Protein AF-A0A0Q5T6G2-F1 (afdb_monomer)

pLDDT: mean 89.21, std 16.92, range [38.47, 98.88]

Mean predicted aligned error: 7.21 Å

Structure (mmCIF, N/CA/C/O backbone):
data_AF-A0A0Q5T6G2-F1
#
_entry.id   AF-A0A0Q5T6G2-F1
#
loop_
_atom_site.group_PDB
_atom_site.id
_atom_site.type_symbol
_atom_site.label_atom_id
_atom_site.label_alt_id
_atom_site.label_comp_id
_atom_site.label_asym_id
_atom_site.label_entity_id
_atom_site.label_seq_id
_atom_site.pdbx_PDB_ins_code
_atom_site.Cartn_x
_atom_site.Cartn_y
_atom_site.Cartn_z
_atom_site.occupancy
_atom_site.B_iso_or_equiv
_atom_site.auth_seq_id
_atom_site.auth_comp_id
_atom_site.auth_asym_id
_atom_site.auth_atom_id
_atom_site.pdbx_PDB_model_num
ATOM 1 N N . MET A 1 1 ? 66.261 13.491 -17.942 1.00 43.06 1 MET A N 1
ATOM 2 C CA . MET A 1 1 ? 65.235 12.802 -17.132 1.00 43.06 1 MET A CA 1
ATOM 3 C C . MET A 1 1 ? 63.870 13.386 -17.504 1.00 43.06 1 MET A C 1
ATOM 5 O O . MET A 1 1 ? 63.476 14.404 -16.957 1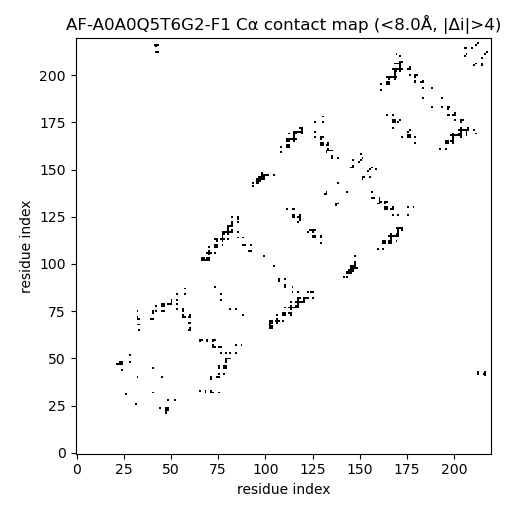.00 43.06 1 MET A O 1
ATOM 9 N N . LYS A 1 2 ? 63.227 12.853 -18.553 1.00 43.22 2 LYS A N 1
ATOM 10 C CA . LYS A 1 2 ? 61.920 13.319 -19.050 1.00 43.22 2 LYS A CA 1
ATOM 11 C C . LYS A 1 2 ? 60.863 12.352 -18.529 1.00 43.22 2 LYS A C 1
ATOM 13 O O . LYS A 1 2 ? 60.849 11.193 -18.924 1.00 43.22 2 LYS A O 1
ATOM 18 N N . VAL A 1 3 ? 60.060 12.818 -17.582 1.00 43.69 3 VAL A N 1
ATOM 19 C CA . VAL A 1 3 ? 58.981 12.040 -16.971 1.00 43.69 3 VAL A CA 1
ATOM 20 C C . VAL A 1 3 ? 57.831 11.930 -17.976 1.00 43.69 3 VAL A C 1
ATOM 22 O O . VAL A 1 3 ? 57.389 12.930 -18.541 1.00 43.69 3 VAL A O 1
ATOM 25 N N . ASN A 1 4 ? 57.388 10.697 -18.223 1.00 48.06 4 ASN A N 1
ATOM 26 C CA . ASN A 1 4 ? 56.279 10.335 -19.103 1.00 48.06 4 ASN A CA 1
ATOM 27 C C . ASN A 1 4 ? 54.942 10.862 -18.550 1.00 48.06 4 ASN A C 1
ATOM 29 O O . ASN A 1 4 ? 54.260 10.178 -17.793 1.00 48.06 4 ASN A O 1
ATOM 33 N N . ILE A 1 5 ? 54.550 12.070 -18.956 1.00 50.84 5 ILE A N 1
ATOM 34 C CA . ILE A 1 5 ? 53.244 12.674 -18.627 1.00 50.84 5 ILE A CA 1
ATOM 35 C C . ILE A 1 5 ? 52.096 12.011 -19.420 1.00 50.84 5 ILE A C 1
ATOM 37 O O . ILE A 1 5 ? 50.944 12.043 -18.996 1.00 50.84 5 ILE A O 1
ATOM 41 N N . LEU A 1 6 ? 52.395 11.319 -20.525 1.00 44.69 6 LEU A N 1
ATOM 42 C CA . LEU A 1 6 ? 51.368 10.726 -21.391 1.00 44.69 6 LEU A CA 1
ATOM 43 C C . LEU A 1 6 ? 50.728 9.442 -20.825 1.00 44.69 6 LEU A C 1
ATOM 45 O O . LEU A 1 6 ? 49.599 9.116 -21.181 1.00 44.69 6 LEU A O 1
ATOM 49 N N . LEU A 1 7 ? 51.404 8.730 -19.913 1.00 44.91 7 LEU A N 1
ATOM 50 C CA . LEU A 1 7 ? 50.886 7.474 -19.351 1.00 44.91 7 LEU A CA 1
ATOM 51 C C . LEU A 1 7 ? 49.844 7.702 -18.23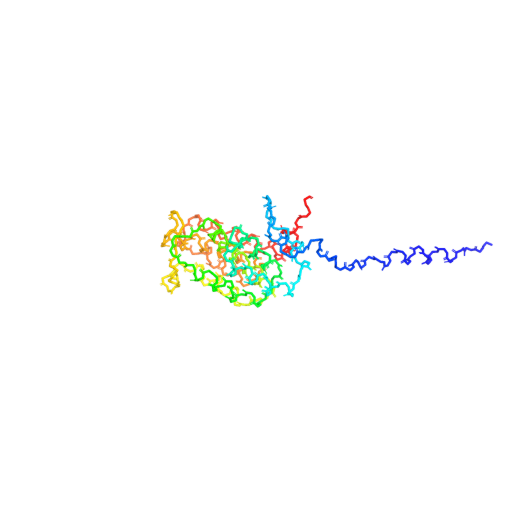8 1.00 44.91 7 LEU A C 1
ATOM 53 O O . LEU A 1 7 ? 49.041 6.819 -17.955 1.00 44.91 7 LEU A O 1
ATOM 57 N N . PHE A 1 8 ? 49.807 8.898 -17.640 1.00 42.22 8 PHE A N 1
ATOM 58 C CA . PHE A 1 8 ? 48.863 9.217 -16.564 1.00 42.22 8 PHE A CA 1
ATOM 59 C C . PHE A 1 8 ? 47.474 9.639 -17.074 1.00 42.22 8 PHE A C 1
ATOM 61 O O . PHE A 1 8 ? 46.489 9.418 -16.377 1.00 42.22 8 PHE A O 1
ATOM 68 N N . MET A 1 9 ? 47.348 10.169 -18.299 1.00 40.59 9 MET A N 1
ATOM 69 C CA . MET A 1 9 ? 46.031 10.531 -18.856 1.00 40.59 9 MET A CA 1
ATOM 70 C C . MET A 1 9 ? 45.232 9.326 -19.372 1.00 40.59 9 MET A C 1
ATOM 72 O O . MET A 1 9 ? 44.005 9.348 -19.313 1.00 40.59 9 MET A O 1
ATOM 76 N N . VAL A 1 10 ? 45.896 8.254 -19.818 1.00 44.34 10 VAL A N 1
ATOM 77 C CA . VAL A 1 10 ? 45.201 7.049 -20.315 1.00 44.34 10 VAL A CA 1
ATOM 78 C C . VAL A 1 10 ? 44.637 6.213 -19.160 1.00 44.34 10 VAL A C 1
ATOM 80 O O . VAL A 1 10 ? 43.552 5.656 -19.280 1.00 44.34 10 VAL A O 1
ATOM 83 N N . VAL A 1 11 ? 45.303 6.194 -18.001 1.00 46.00 11 VAL A N 1
ATOM 84 C CA . VAL A 1 11 ? 44.776 5.519 -16.800 1.00 46.00 11 VAL A CA 1
ATOM 85 C C . VAL A 1 11 ? 43.650 6.332 -16.141 1.00 46.00 11 VAL A C 1
ATOM 87 O O . VAL A 1 11 ? 42.728 5.750 -15.574 1.00 46.00 11 VAL A O 1
ATOM 90 N N . PHE A 1 12 ? 43.657 7.663 -16.271 1.00 42.22 12 PHE A N 1
ATOM 91 C CA . PHE A 1 12 ? 42.614 8.515 -15.688 1.00 42.22 12 PHE A CA 1
ATOM 92 C C . PHE A 1 12 ? 41.307 8.540 -16.503 1.00 42.22 12 PHE A C 1
ATOM 94 O O . PHE A 1 12 ? 40.235 8.718 -15.929 1.00 42.22 12 PHE A O 1
ATOM 101 N N . MET A 1 13 ? 41.352 8.289 -17.818 1.00 41.34 13 MET A N 1
ATOM 102 C CA . MET A 1 13 ? 40.128 8.167 -18.628 1.00 41.34 13 MET A CA 1
ATOM 103 C C . MET A 1 13 ? 39.407 6.820 -18.483 1.00 41.34 13 MET A C 1
ATOM 105 O O . MET A 1 13 ? 38.205 6.756 -18.727 1.00 41.34 13 MET A O 1
ATOM 109 N N . SER A 1 14 ? 40.075 5.774 -17.993 1.00 38.53 14 SER A N 1
ATOM 110 C CA . SER A 1 14 ? 39.417 4.498 -17.665 1.00 38.53 14 SER A CA 1
ATOM 111 C C . SER A 1 14 ? 38.589 4.552 -16.371 1.00 38.53 14 SER A C 1
ATOM 113 O O . SER A 1 14 ? 37.755 3.680 -16.149 1.00 38.53 14 SER A O 1
ATOM 115 N N . TYR A 1 15 ? 38.762 5.590 -15.541 1.00 42.31 15 TYR A N 1
ATOM 116 C CA . TYR A 1 15 ? 37.952 5.832 -14.336 1.00 42.31 15 TYR A CA 1
ATOM 117 C C . TYR A 1 15 ? 36.726 6.731 -14.575 1.00 42.31 15 TYR A C 1
ATOM 119 O O . TYR A 1 15 ? 35.893 6.882 -13.683 1.00 42.31 15 TYR A O 1
ATOM 127 N N . LEU A 1 16 ? 36.569 7.298 -15.776 1.00 43.16 16 LEU A N 1
ATOM 128 C CA . LEU A 1 16 ? 35.449 8.184 -16.124 1.00 43.16 16 LEU A CA 1
ATOM 129 C C . LEU A 1 16 ? 34.239 7.459 -16.744 1.00 43.16 16 LEU A C 1
ATOM 131 O O . LEU A 1 16 ? 33.264 8.109 -17.102 1.00 43.16 16 LEU A O 1
ATOM 135 N N . ASN A 1 17 ? 34.246 6.121 -16.788 1.00 41.72 17 ASN A N 1
ATOM 136 C CA . ASN A 1 17 ? 33.078 5.296 -17.137 1.00 41.72 17 ASN A CA 1
ATOM 137 C C . ASN A 1 17 ? 32.349 4.735 -15.898 1.00 41.72 17 ASN A C 1
ATOM 139 O O . ASN A 1 17 ? 31.750 3.666 -15.948 1.00 41.72 17 ASN A O 1
ATOM 143 N N . LEU A 1 18 ? 32.356 5.468 -14.778 1.00 43.25 18 LEU A N 1
ATOM 144 C CA . LEU A 1 18 ? 31.534 5.174 -13.592 1.00 43.25 18 LEU A CA 1
ATOM 145 C C . LEU A 1 18 ? 30.157 5.863 -13.637 1.00 43.25 18 LEU A C 1
ATOM 147 O O . LEU A 1 18 ? 29.541 6.159 -12.614 1.00 43.25 18 LEU A O 1
ATOM 151 N N . HIS A 1 19 ? 29.652 6.128 -14.838 1.00 46.00 19 HIS A N 1
ATOM 152 C CA . HIS A 1 19 ? 28.243 6.423 -15.073 1.00 46.00 19 HIS A CA 1
ATOM 153 C C . HIS A 1 19 ? 27.664 5.249 -15.846 1.00 46.00 19 HIS A C 1
ATOM 155 O O . HIS A 1 19 ? 27.400 5.331 -17.045 1.00 46.00 19 HIS A O 1
ATOM 161 N N . GLY A 1 20 ? 27.534 4.122 -15.137 1.00 47.69 20 GLY A N 1
ATOM 162 C CA . GLY A 1 20 ? 26.772 2.983 -15.617 1.00 47.69 20 GLY A CA 1
ATOM 163 C C . GLY A 1 20 ? 25.403 3.486 -16.050 1.00 47.69 20 GLY A C 1
ATOM 164 O O . GLY A 1 20 ? 24.653 4.036 -15.242 1.00 47.69 20 GLY A O 1
ATOM 165 N N . GLN A 1 21 ? 25.114 3.355 -17.343 1.00 47.06 21 GLN A N 1
ATOM 166 C CA . GLN A 1 21 ? 23.757 3.482 -17.860 1.00 47.06 21 GLN A CA 1
ATOM 167 C C . GLN A 1 21 ? 22.833 2.679 -16.933 1.00 47.06 21 GLN A C 1
ATOM 169 O O . GLN A 1 21 ? 23.245 1.587 -16.527 1.00 47.06 21 GLN A O 1
ATOM 174 N N . PRO A 1 22 ? 21.635 3.181 -16.570 1.00 54.25 22 PRO A N 1
ATOM 175 C CA . PRO A 1 22 ? 20.702 2.382 -15.786 1.00 54.25 22 PRO A CA 1
ATOM 176 C C . PRO A 1 22 ? 20.544 1.042 -16.502 1.00 54.25 22 PRO A C 1
ATOM 178 O O . PRO A 1 22 ? 20.165 1.003 -17.677 1.00 54.25 22 PRO A O 1
ATOM 181 N N . SER A 1 23 ? 20.959 -0.034 -15.833 1.00 67.81 23 SER A N 1
ATOM 182 C CA . SER A 1 23 ? 20.911 -1.372 -16.400 1.00 67.81 23 SER A CA 1
ATOM 183 C C . SER A 1 23 ? 19.471 -1.635 -16.818 1.00 67.81 23 SER A C 1
ATOM 185 O O . SER A 1 23 ? 18.532 -1.390 -16.060 1.00 67.81 23 SER A O 1
ATOM 187 N N . ARG A 1 24 ? 19.271 -2.071 -18.063 1.00 75.75 24 ARG A N 1
ATOM 188 C CA . ARG A 1 24 ? 17.948 -2.542 -18.480 1.00 75.75 24 ARG A CA 1
ATOM 189 C C . ARG A 1 24 ? 17.549 -3.714 -17.573 1.00 75.75 24 ARG A C 1
ATOM 191 O O . ARG A 1 24 ? 18.445 -4.447 -17.148 1.00 75.75 24 ARG A O 1
ATOM 198 N N . PRO A 1 25 ? 16.248 -3.904 -17.289 1.00 82.50 25 PRO A N 1
ATOM 199 C CA . PRO A 1 25 ? 15.795 -5.117 -16.624 1.00 82.50 25 PRO A CA 1
ATOM 200 C C . PRO A 1 25 ? 16.318 -6.359 -17.358 1.00 82.50 25 PRO A C 1
ATOM 202 O O . PRO A 1 25 ? 16.348 -6.381 -18.589 1.00 82.50 25 PRO A O 1
ATOM 205 N N . GLU A 1 26 ? 16.760 -7.361 -16.600 1.00 84.56 26 GLU A N 1
ATOM 206 C CA . GLU A 1 26 ? 17.360 -8.588 -17.145 1.00 84.56 26 GLU A CA 1
ATOM 207 C C . GLU A 1 26 ? 16.326 -9.471 -17.855 1.00 84.56 26 GLU A C 1
ATOM 209 O O . GLU A 1 26 ? 16.621 -10.109 -18.865 1.00 84.56 26 GLU A O 1
ATOM 214 N N . VAL A 1 27 ? 15.095 -9.471 -17.344 1.00 93.25 27 VAL A N 1
ATOM 215 C CA . VAL A 1 27 ? 13.957 -10.213 -17.890 1.00 93.25 27 VAL A CA 1
ATOM 216 C C . VAL A 1 27 ? 12.872 -9.250 -18.369 1.00 93.25 27 VAL A C 1
ATOM 218 O O . VAL A 1 27 ? 12.903 -8.055 -18.076 1.00 93.25 27 VAL A O 1
ATOM 221 N N . ASP A 1 28 ? 11.900 -9.750 -19.130 1.00 96.25 28 ASP A N 1
ATOM 222 C CA . ASP A 1 28 ? 10.741 -8.942 -19.492 1.00 96.25 28 ASP A CA 1
ATOM 223 C C . ASP A 1 28 ? 9.791 -8.744 -18.296 1.00 96.25 28 ASP A C 1
ATOM 225 O O . ASP A 1 28 ? 9.750 -9.535 -17.350 1.00 96.25 28 ASP A O 1
ATOM 229 N N . LEU A 1 29 ? 8.977 -7.689 -18.373 1.00 97.56 29 LEU A N 1
ATOM 230 C CA . LEU A 1 29 ? 8.067 -7.272 -17.305 1.00 97.56 29 LEU A CA 1
ATOM 231 C C . LEU A 1 29 ? 7.090 -8.371 -16.879 1.00 97.56 29 LEU A C 1
ATOM 233 O O . LEU A 1 29 ? 6.800 -8.495 -15.691 1.00 97.56 29 LEU A O 1
ATOM 237 N N . LYS A 1 30 ? 6.564 -9.147 -17.835 1.00 98.25 30 LYS A N 1
ATOM 238 C CA . LYS A 1 30 ? 5.600 -10.205 -17.534 1.00 98.25 30 LYS A CA 1
ATOM 239 C C . LYS A 1 30 ? 6.303 -11.304 -16.748 1.00 98.25 30 LYS A C 1
ATOM 241 O O . LYS A 1 30 ? 5.845 -11.636 -15.662 1.00 98.25 30 LYS A O 1
ATOM 246 N N . THR A 1 31 ? 7.439 -11.789 -17.246 1.00 97.81 31 THR A N 1
ATOM 247 C CA . THR A 1 31 ? 8.255 -12.797 -16.552 1.00 97.81 31 THR A CA 1
ATOM 248 C C . THR A 1 31 ? 8.650 -12.343 -15.147 1.00 97.81 31 THR A C 1
ATOM 250 O O . THR A 1 31 ? 8.559 -13.125 -14.200 1.00 97.81 31 THR A O 1
ATOM 25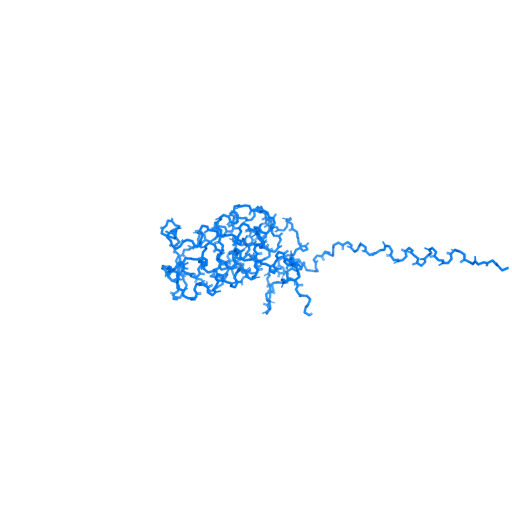3 N N . PHE A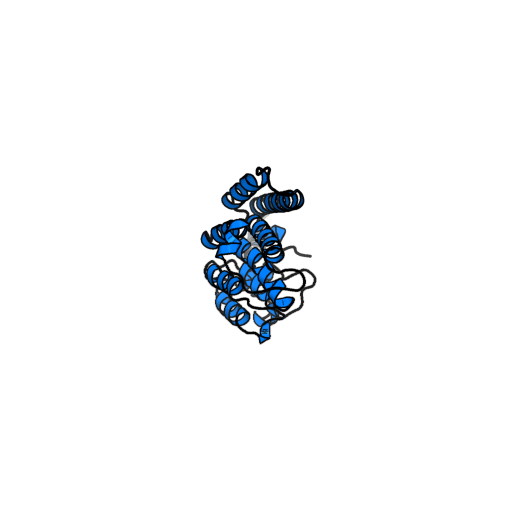 1 32 ? 9.026 -11.072 -14.990 1.00 97.81 32 PHE A N 1
ATOM 254 C CA . PHE A 1 32 ? 9.351 -10.481 -13.695 1.00 97.81 32 PHE A CA 1
ATOM 255 C C . PHE A 1 32 ? 8.200 -10.579 -12.699 1.00 97.81 32 PHE A C 1
ATOM 257 O O . PHE A 1 32 ? 8.385 -11.092 -11.604 1.00 97.81 32 PHE A O 1
ATOM 264 N N . VAL A 1 33 ? 6.991 -10.149 -13.056 1.00 97.94 33 VAL A N 1
ATOM 265 C CA . VAL A 1 33 ? 5.883 -10.166 -12.089 1.00 97.94 33 VAL A CA 1
ATOM 266 C C . VAL A 1 33 ? 5.272 -11.553 -11.881 1.00 97.94 33 VAL A C 1
ATOM 268 O O . VAL A 1 33 ? 4.635 -11.776 -10.852 1.00 97.94 33 VAL A O 1
ATOM 271 N N . THR A 1 34 ? 5.483 -12.499 -12.803 1.00 97.88 34 THR A N 1
ATOM 272 C CA . THR A 1 34 ? 4.929 -13.862 -12.709 1.00 97.88 34 THR A CA 1
ATOM 273 C C . THR A 1 34 ? 5.873 -14.905 -12.106 1.00 97.88 34 THR A C 1
ATOM 275 O O . THR A 1 34 ? 5.526 -16.085 -12.086 1.00 97.88 34 THR A O 1
ATOM 278 N N . ARG A 1 35 ? 7.064 -14.525 -11.626 1.00 95.38 35 ARG A N 1
ATOM 279 C CA . ARG A 1 35 ? 7.945 -15.454 -10.893 1.00 95.38 35 ARG A CA 1
ATOM 280 C C . ARG A 1 35 ? 7.659 -15.443 -9.392 1.00 95.38 35 ARG A C 1
ATOM 282 O O . ARG A 1 35 ? 7.072 -14.507 -8.849 1.00 95.38 35 ARG A O 1
ATOM 289 N N . GLU A 1 36 ? 8.056 -16.517 -8.723 1.00 92.62 36 GLU A N 1
ATOM 290 C CA . GLU A 1 36 ? 7.910 -16.645 -7.275 1.00 92.62 36 GLU A CA 1
ATOM 291 C C . GLU A 1 36 ? 9.081 -15.975 -6.556 1.00 92.62 36 GLU A C 1
ATOM 293 O O . GLU A 1 36 ? 10.242 -16.155 -6.925 1.00 92.62 36 GLU A O 1
ATOM 298 N N . TYR A 1 37 ? 8.769 -15.214 -5.506 1.00 92.44 37 TYR A N 1
ATOM 299 C CA . TYR A 1 37 ? 9.758 -14.501 -4.708 1.00 92.44 37 TYR A CA 1
ATOM 300 C C . TYR A 1 37 ? 9.583 -14.810 -3.228 1.00 92.44 37 TYR A C 1
ATOM 302 O O . TYR A 1 37 ? 8.648 -14.334 -2.588 1.00 92.44 37 TYR A O 1
ATOM 310 N N . ILE A 1 38 ? 10.525 -15.566 -2.666 1.00 86.44 38 ILE A N 1
ATOM 311 C CA . ILE A 1 38 ? 10.495 -15.976 -1.253 1.00 86.44 38 ILE A CA 1
ATOM 312 C C . ILE A 1 38 ? 10.603 -14.759 -0.318 1.00 86.44 38 ILE A C 1
ATOM 314 O O . ILE A 1 38 ? 9.984 -14.726 0.743 1.00 86.44 38 ILE A O 1
ATOM 318 N N . HIS A 1 39 ? 11.361 -13.739 -0.728 1.00 86.06 39 HIS A N 1
ATOM 319 C CA . HIS A 1 39 ? 11.635 -12.536 0.067 1.00 86.06 39 HIS A CA 1
ATOM 320 C C . HIS A 1 39 ? 10.880 -11.291 -0.418 1.00 86.06 39 HIS A C 1
ATOM 322 O O . HIS A 1 39 ? 11.199 -10.177 -0.010 1.00 86.06 39 HIS A O 1
ATOM 328 N N . GLY A 1 40 ? 9.863 -11.480 -1.263 1.00 89.00 40 GLY A N 1
ATOM 329 C CA . GLY A 1 40 ? 9.148 -10.389 -1.919 1.00 89.00 40 GLY A CA 1
ATOM 330 C C . GLY A 1 40 ? 9.827 -9.904 -3.202 1.00 89.00 40 GLY A C 1
ATOM 331 O O . GLY A 1 40 ? 10.948 -10.292 -3.534 1.00 89.00 40 GLY A O 1
ATOM 332 N N . LEU A 1 41 ? 9.098 -9.075 -3.949 1.00 94.44 41 LEU A N 1
ATOM 333 C CA . LEU A 1 41 ? 9.535 -8.551 -5.237 1.00 94.44 41 LEU A CA 1
ATOM 334 C C . LEU A 1 41 ? 10.817 -7.694 -5.069 1.00 94.44 41 LEU A C 1
ATOM 336 O O . LEU A 1 41 ? 10.832 -6.810 -4.212 1.00 94.44 41 LEU A O 1
ATOM 340 N N . PRO A 1 42 ? 11.881 -7.893 -5.870 1.00 94.94 42 PRO A N 1
ATOM 341 C CA . PRO A 1 42 ? 13.103 -7.103 -5.778 1.00 94.94 42 PRO A CA 1
ATOM 342 C C . PRO A 1 42 ? 12.832 -5.634 -6.106 1.00 94.94 42 PRO A C 1
ATOM 344 O O . PRO A 1 42 ? 12.485 -5.285 -7.238 1.00 94.94 42 PRO A O 1
ATOM 347 N N . TYR A 1 43 ? 12.999 -4.766 -5.108 1.00 94.56 43 TYR A N 1
ATOM 348 C CA . TYR A 1 43 ? 12.674 -3.344 -5.219 1.00 94.56 43 TYR A CA 1
ATOM 349 C C . TYR A 1 43 ? 13.485 -2.644 -6.317 1.00 94.56 43 TYR A C 1
ATOM 351 O O . TYR A 1 43 ? 12.907 -1.966 -7.165 1.00 94.56 43 TYR A O 1
ATOM 359 N N . ASP A 1 44 ? 14.808 -2.831 -6.334 1.00 93.25 44 ASP A N 1
ATOM 360 C CA . ASP A 1 44 ? 15.685 -2.156 -7.296 1.00 93.25 44 ASP A CA 1
ATOM 361 C C . ASP A 1 44 ? 15.387 -2.588 -8.736 1.00 93.25 44 ASP A C 1
ATOM 363 O O . ASP A 1 44 ? 15.264 -1.733 -9.612 1.00 93.25 44 ASP A O 1
ATOM 367 N N . GLU A 1 45 ? 15.169 -3.884 -8.970 1.00 94.38 45 GLU A N 1
ATOM 368 C CA . GLU A 1 45 ? 14.828 -4.417 -10.293 1.00 94.38 45 GLU A CA 1
ATOM 369 C C . GLU A 1 45 ? 13.461 -3.910 -10.778 1.00 94.38 45 GLU A C 1
ATOM 371 O O . GLU A 1 45 ? 13.333 -3.501 -11.931 1.00 94.38 45 GLU A O 1
ATOM 376 N N . ALA A 1 46 ? 12.457 -3.832 -9.894 1.00 96.00 46 ALA A N 1
ATOM 377 C CA . ALA A 1 46 ? 11.149 -3.270 -10.234 1.00 96.00 46 ALA A CA 1
ATOM 378 C C . ALA A 1 46 ? 11.255 -1.812 -10.715 1.00 96.00 46 ALA A C 1
ATOM 380 O O . ALA A 1 46 ? 10.574 -1.416 -11.664 1.00 96.00 46 ALA A O 1
ATOM 381 N N . LYS A 1 47 ? 12.137 -1.006 -10.104 1.00 95.25 47 LYS A N 1
ATOM 382 C CA . LYS A 1 47 ? 12.333 0.395 -10.511 1.00 95.25 47 LYS A CA 1
ATOM 383 C C . LYS A 1 47 ? 12.961 0.542 -11.893 1.00 95.25 47 LYS A C 1
ATOM 385 O O . LYS A 1 47 ? 12.690 1.550 -12.546 1.00 95.25 47 LYS A O 1
ATOM 390 N N . LEU A 1 48 ? 13.751 -0.432 -12.353 1.00 95.38 48 LEU A N 1
ATOM 391 C CA . LEU A 1 48 ? 14.392 -0.389 -13.675 1.00 95.38 48 LEU A CA 1
ATOM 392 C C . LEU A 1 48 ? 13.375 -0.409 -14.825 1.00 95.38 48 LEU A C 1
ATOM 394 O O . LEU A 1 48 ? 13.665 0.110 -15.900 1.00 95.38 48 LEU A O 1
ATOM 398 N N . TYR A 1 49 ? 12.169 -0.943 -14.603 1.00 96.81 49 TYR A N 1
ATOM 399 C CA . TYR A 1 49 ? 11.091 -0.917 -15.599 1.00 96.81 49 TYR A CA 1
ATOM 400 C C . TYR A 1 49 ? 10.527 0.486 -15.847 1.00 96.81 49 TYR A C 1
ATOM 402 O O . TYR A 1 49 ? 10.020 0.767 -16.933 1.00 96.81 49 TYR A O 1
ATOM 410 N N . GLY A 1 50 ? 10.637 1.377 -14.859 1.00 96.31 50 GLY A N 1
ATOM 411 C CA . GLY A 1 50 ? 10.246 2.773 -14.982 1.00 96.31 50 GLY A CA 1
ATOM 412 C C . GLY A 1 50 ? 8.749 3.011 -15.208 1.00 96.31 50 GLY A C 1
ATOM 413 O O . GLY A 1 50 ? 7.906 2.115 -15.238 1.00 96.31 50 GLY A O 1
ATOM 414 N N . VAL A 1 51 ? 8.404 4.288 -15.361 1.00 97.50 51 VAL A N 1
ATOM 415 C CA . VAL A 1 51 ? 7.011 4.757 -15.434 1.00 97.50 51 VAL A CA 1
ATOM 416 C C . VAL A 1 51 ? 6.252 4.251 -16.663 1.00 97.50 51 VAL A C 1
ATOM 418 O O . VAL A 1 51 ? 5.025 4.179 -16.628 1.00 97.50 51 VAL A O 1
ATOM 421 N N . THR A 1 52 ? 6.961 3.885 -17.734 1.00 97.19 52 THR A N 1
ATOM 422 C CA . THR A 1 52 ? 6.384 3.375 -18.987 1.00 97.19 52 THR A CA 1
ATOM 423 C C . THR A 1 52 ? 5.805 1.967 -18.843 1.00 97.19 52 THR A C 1
ATOM 425 O O . THR A 1 52 ? 4.945 1.593 -19.635 1.00 97.19 52 THR A O 1
ATOM 428 N N . ALA A 1 53 ? 6.213 1.203 -17.824 1.00 98.25 53 ALA A N 1
ATOM 429 C CA . ALA A 1 53 ? 5.671 -0.124 -17.531 1.00 98.25 53 ALA A CA 1
ATOM 430 C C . ALA A 1 53 ? 4.315 -0.091 -16.804 1.00 98.25 53 ALA A C 1
ATOM 432 O O . ALA A 1 53 ? 3.578 -1.076 -16.822 1.00 98.25 53 ALA A O 1
ATOM 433 N N . VAL A 1 54 ? 3.956 1.037 -16.182 1.00 98.62 54 VAL A N 1
ATOM 434 C CA . VAL A 1 54 ? 2.757 1.156 -15.333 1.00 98.62 54 VAL A CA 1
ATOM 435 C C . VAL A 1 54 ? 1.459 0.821 -16.078 1.00 98.62 54 VAL A C 1
ATOM 437 O O . VAL A 1 54 ? 0.681 0.040 -15.535 1.00 98.62 54 VAL A O 1
ATOM 440 N N . PRO A 1 55 ? 1.208 1.297 -17.317 1.00 98.69 55 PRO A N 1
ATOM 441 C CA . PRO A 1 55 ? 0.011 0.898 -18.058 1.00 98.69 55 PRO A CA 1
ATOM 442 C C . PRO A 1 55 ? -0.090 -0.619 -18.274 1.00 98.69 55 PRO A C 1
ATOM 444 O O . PRO A 1 55 ? -1.164 -1.189 -18.108 1.00 98.69 55 PRO A O 1
ATOM 447 N N . ALA A 1 56 ? 1.023 -1.290 -18.585 1.00 98.62 56 ALA A N 1
ATOM 448 C CA . ALA A 1 56 ? 1.040 -2.740 -18.776 1.00 98.62 56 ALA A CA 1
ATOM 449 C C . ALA A 1 56 ? 0.770 -3.495 -17.463 1.00 98.62 56 ALA A C 1
ATOM 451 O O . ALA A 1 56 ? 0.002 -4.454 -17.459 1.00 98.62 56 ALA A O 1
ATOM 452 N N . LEU A 1 57 ? 1.335 -3.034 -16.343 1.00 98.81 57 LEU A N 1
ATOM 453 C CA . LEU A 1 57 ? 1.064 -3.600 -15.018 1.00 98.81 57 LEU A CA 1
ATOM 454 C C . LEU A 1 57 ? -0.408 -3.447 -14.616 1.00 98.81 57 LEU A C 1
ATOM 456 O O . LEU A 1 57 ? -1.000 -4.388 -14.099 1.00 98.81 57 LEU A O 1
ATOM 460 N N . LEU A 1 58 ? -1.024 -2.295 -14.898 1.00 98.75 58 LEU A N 1
ATOM 461 C CA . LEU A 1 58 ? -2.449 -2.070 -14.634 1.00 98.75 58 LEU A CA 1
ATOM 462 C C . LEU A 1 58 ? -3.351 -2.961 -15.500 1.00 98.75 58 LEU A C 1
ATOM 464 O O . LEU A 1 58 ? -4.366 -3.455 -15.016 1.00 98.75 58 LEU A O 1
ATOM 468 N N . LEU A 1 59 ? -2.971 -3.223 -16.756 1.00 98.62 59 LEU A N 1
ATOM 469 C CA . LEU A 1 59 ? -3.672 -4.202 -17.595 1.00 98.62 59 LEU A CA 1
ATOM 470 C C . LEU A 1 59 ? -3.575 -5.621 -17.016 1.00 98.62 59 LEU A C 1
ATOM 472 O O . LEU A 1 59 ? -4.571 -6.339 -17.016 1.00 98.62 59 LEU A O 1
ATOM 476 N N . MET A 1 60 ? -2.412 -6.017 -16.487 1.00 98.69 60 MET A N 1
ATOM 477 C CA . MET A 1 60 ? -2.253 -7.314 -15.814 1.00 98.69 60 MET A CA 1
ATOM 478 C C . MET A 1 60 ? -3.055 -7.387 -14.506 1.00 98.69 60 MET A C 1
ATOM 480 O O . MET A 1 60 ? -3.653 -8.420 -14.224 1.00 98.69 60 MET A O 1
ATOM 484 N N . LEU A 1 61 ? -3.128 -6.294 -13.737 1.00 98.50 61 LEU A N 1
ATOM 485 C CA . LEU A 1 61 ? -3.921 -6.220 -12.502 1.00 98.50 61 LEU A CA 1
ATOM 486 C C . LEU A 1 61 ? -5.429 -6.391 -12.753 1.00 98.50 61 LEU A C 1
ATOM 488 O O . LEU A 1 61 ? -6.138 -6.912 -11.902 1.00 98.50 61 LEU A O 1
ATOM 492 N N . ASN A 1 62 ? -5.912 -5.993 -13.930 1.00 97.12 62 ASN A N 1
ATOM 493 C CA . ASN A 1 62 ? -7.310 -6.168 -14.331 1.00 97.12 62 ASN A CA 1
ATOM 494 C C . ASN A 1 62 ? -7.588 -7.511 -15.027 1.00 97.12 62 ASN A C 1
ATOM 496 O O . ASN A 1 62 ? -8.735 -7.788 -15.374 1.00 97.12 62 ASN A O 1
ATOM 500 N N . ASN A 1 63 ? -6.568 -8.343 -15.251 1.00 97.88 63 ASN A N 1
ATOM 501 C CA . ASN A 1 63 ? -6.722 -9.639 -15.898 1.00 97.88 63 ASN A CA 1
ATOM 502 C C . ASN A 1 63 ? -6.751 -10.773 -14.845 1.00 97.88 63 ASN A C 1
ATOM 504 O O . ASN A 1 63 ? -5.739 -10.990 -14.169 1.00 97.88 63 ASN A O 1
ATOM 508 N N . PRO A 1 64 ? -7.864 -11.527 -14.722 1.00 96.69 64 PRO A N 1
ATOM 509 C CA . PRO A 1 64 ? -7.982 -12.658 -13.798 1.00 96.69 64 PRO A CA 1
ATOM 510 C C . PRO A 1 64 ? -6.927 -13.757 -13.985 1.00 96.69 64 PRO A C 1
ATOM 512 O O . PRO A 1 64 ? -6.558 -14.406 -13.009 1.00 96.69 64 PRO A O 1
ATOM 515 N N . ASP A 1 65 ? -6.374 -13.934 -15.189 1.00 98.19 65 ASP A N 1
ATOM 516 C CA . ASP A 1 65 ? -5.311 -14.921 -15.449 1.00 98.19 65 ASP A CA 1
ATOM 517 C C . ASP A 1 65 ? -4.033 -14.635 -14.640 1.00 98.19 65 ASP A C 1
ATOM 519 O O . ASP A 1 65 ? -3.195 -15.515 -14.431 1.00 98.19 65 ASP A O 1
ATOM 523 N N . PHE A 1 66 ? -3.875 -13.394 -14.172 1.00 98.38 66 PHE A N 1
ATOM 524 C CA . PHE A 1 66 ? -2.756 -12.955 -13.349 1.00 98.38 66 PHE A CA 1
ATOM 525 C C . PHE A 1 66 ? -3.079 -12.911 -11.855 1.00 98.38 66 PHE A C 1
ATOM 527 O O . PHE A 1 66 ? -2.227 -12.466 -11.090 1.00 98.38 66 PHE A O 1
ATOM 534 N N . GLU A 1 67 ? -4.254 -13.373 -11.412 1.00 98.12 67 GLU A N 1
ATOM 535 C CA . GLU A 1 67 ? -4.712 -13.221 -10.022 1.00 98.12 67 GLU A CA 1
ATOM 536 C C . GLU A 1 67 ? -3.681 -13.713 -8.997 1.00 98.12 67 GLU A C 1
ATOM 538 O O . GLU A 1 67 ? -3.324 -12.979 -8.074 1.00 98.12 67 GLU A O 1
ATOM 543 N N . ARG A 1 68 ? -3.104 -14.901 -9.222 1.00 98.06 68 ARG A N 1
ATOM 544 C CA . ARG A 1 68 ? -2.050 -15.475 -8.363 1.00 98.06 68 ARG A CA 1
ATOM 545 C C . ARG A 1 68 ? -0.779 -14.615 -8.257 1.00 98.06 68 ARG A C 1
ATOM 547 O O . ARG A 1 68 ? 0.057 -14.851 -7.392 1.00 98.06 68 ARG A O 1
ATOM 554 N N . PHE A 1 69 ? -0.609 -13.645 -9.153 1.00 98.31 69 PHE A N 1
ATOM 555 C CA . PHE A 1 69 ? 0.533 -12.734 -9.243 1.00 98.31 69 PHE A CA 1
ATOM 556 C C . PHE A 1 69 ? 0.163 -11.275 -8.950 1.00 98.31 69 PHE A C 1
ATOM 558 O O . PHE A 1 69 ? 1.039 -10.409 -8.984 1.00 98.31 69 PHE A O 1
ATOM 565 N N . TRP A 1 70 ? -1.100 -10.966 -8.633 1.00 98.50 70 TRP A N 1
ATOM 566 C CA . TRP A 1 70 ? -1.527 -9.588 -8.374 1.00 98.50 70 TRP A CA 1
ATOM 567 C C . TRP A 1 70 ? -0.744 -8.931 -7.235 1.00 98.50 70 TRP A C 1
ATOM 569 O O . TRP A 1 70 ? -0.433 -7.748 -7.331 1.00 98.50 70 TRP A O 1
ATOM 579 N N . GLY A 1 71 ? -0.327 -9.686 -6.213 1.00 98.12 71 GLY A N 1
ATOM 580 C CA . GLY A 1 71 ? 0.561 -9.169 -5.164 1.00 98.12 71 GLY A CA 1
ATOM 581 C C . GLY A 1 71 ? 1.883 -8.609 -5.712 1.00 98.12 71 GLY A C 1
ATOM 582 O O . GLY A 1 71 ? 2.265 -7.488 -5.374 1.00 98.12 71 GLY A O 1
ATOM 583 N N . ASN A 1 72 ? 2.540 -9.340 -6.618 1.00 98.44 72 ASN A N 1
ATOM 584 C CA . ASN A 1 72 ? 3.771 -8.895 -7.283 1.00 98.44 72 ASN A CA 1
ATOM 585 C C . ASN A 1 72 ? 3.51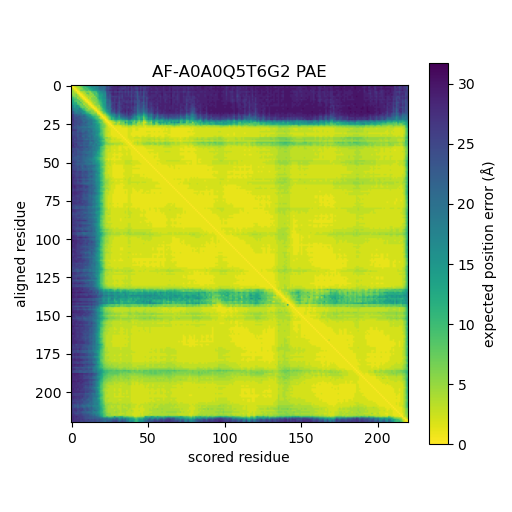6 -7.694 -8.200 1.00 98.44 72 ASN A C 1
ATOM 587 O O . ASN A 1 72 ? 4.289 -6.740 -8.199 1.00 98.44 72 ASN A O 1
ATOM 591 N N . ILE A 1 73 ? 2.424 -7.725 -8.968 1.00 98.81 73 ILE A N 1
ATOM 592 C CA . ILE A 1 73 ? 2.043 -6.640 -9.882 1.00 98.81 73 ILE A CA 1
ATOM 593 C C . ILE A 1 73 ? 1.822 -5.338 -9.103 1.00 98.81 73 ILE A C 1
ATOM 595 O O . ILE A 1 73 ? 2.382 -4.300 -9.453 1.00 98.81 73 ILE A O 1
ATOM 599 N N . VAL A 1 74 ? 1.060 -5.399 -8.011 1.00 98.75 74 VAL A N 1
ATOM 600 C CA . VAL A 1 74 ? 0.791 -4.252 -7.137 1.00 98.75 74 VAL A CA 1
ATOM 601 C C . VAL A 1 74 ? 2.075 -3.739 -6.483 1.00 98.75 74 VAL A C 1
ATOM 603 O O . VAL A 1 74 ? 2.302 -2.528 -6.457 1.00 98.75 74 VAL A O 1
ATOM 606 N N . ALA A 1 75 ? 2.950 -4.632 -6.010 1.00 98.31 75 ALA A N 1
ATOM 607 C CA . ALA A 1 75 ? 4.250 -4.242 -5.467 1.00 98.31 75 ALA A CA 1
ATOM 608 C C . ALA A 1 75 ? 5.118 -3.526 -6.518 1.00 98.31 75 ALA A C 1
ATOM 610 O O . ALA A 1 75 ? 5.667 -2.464 -6.227 1.00 98.31 75 ALA A O 1
ATOM 611 N N . ALA A 1 76 ? 5.179 -4.038 -7.753 1.00 98.56 76 ALA A N 1
ATOM 612 C CA . ALA A 1 76 ? 5.930 -3.424 -8.849 1.00 98.56 76 ALA A CA 1
ATOM 613 C C . ALA A 1 76 ? 5.422 -2.008 -9.158 1.00 98.56 76 ALA A C 1
ATOM 615 O O . ALA A 1 76 ? 6.216 -1.070 -9.249 1.00 98.56 76 ALA A O 1
ATOM 616 N N . ILE A 1 77 ? 4.096 -1.838 -9.250 1.00 98.81 77 ILE A N 1
ATOM 617 C CA . ILE A 1 77 ? 3.447 -0.529 -9.418 1.00 98.81 77 ILE A CA 1
ATOM 618 C C . ILE A 1 77 ? 3.875 0.425 -8.296 1.00 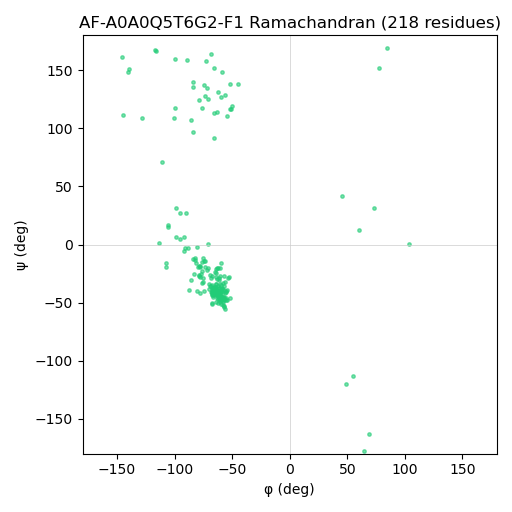98.81 77 ILE A C 1
ATOM 620 O O . ILE A 1 77 ? 4.274 1.562 -8.564 1.00 98.81 77 ILE A O 1
ATOM 624 N N . GLY A 1 78 ? 3.827 -0.051 -7.049 1.00 98.50 78 GLY A N 1
ATOM 625 C CA . GLY A 1 78 ? 4.261 0.694 -5.873 1.00 98.50 78 GLY A CA 1
ATOM 626 C C . GLY A 1 78 ? 5.714 1.145 -5.967 1.00 98.50 78 GLY A C 1
ATOM 627 O O . GLY A 1 78 ? 5.993 2.332 -5.842 1.00 98.50 78 GLY A O 1
ATOM 628 N N . TYR A 1 79 ? 6.641 0.227 -6.235 1.00 98.12 79 TYR A N 1
ATOM 629 C CA . TYR A 1 79 ? 8.078 0.517 -6.274 1.00 98.12 79 TYR A CA 1
ATOM 630 C C . TYR A 1 79 ? 8.469 1.471 -7.405 1.00 98.12 79 TYR A C 1
ATOM 632 O O . TYR A 1 79 ? 9.327 2.340 -7.209 1.00 98.12 79 TYR A O 1
ATOM 640 N N . ILE A 1 80 ? 7.811 1.362 -8.565 1.00 98.19 80 ILE A N 1
ATOM 641 C CA . ILE A 1 80 ? 7.934 2.350 -9.645 1.00 98.19 80 ILE A CA 1
ATOM 642 C C . ILE A 1 80 ? 7.452 3.723 -9.155 1.00 98.19 80 ILE A C 1
ATOM 644 O O . ILE A 1 80 ? 8.096 4.735 -9.433 1.00 98.19 80 ILE A O 1
ATOM 648 N N . GLY A 1 81 ? 6.355 3.758 -8.392 1.00 97.81 81 GLY A N 1
ATOM 649 C CA . GLY A 1 81 ? 5.910 4.942 -7.661 1.00 97.81 81 GLY A CA 1
ATOM 650 C C . GLY A 1 81 ? 5.323 6.036 -8.551 1.00 97.81 81 GLY A C 1
ATOM 651 O O . GLY A 1 81 ? 5.483 7.215 -8.238 1.00 97.81 81 GLY A O 1
ATOM 652 N N . ASN A 1 82 ? 4.688 5.670 -9.670 1.00 98.44 82 ASN A N 1
ATOM 653 C CA . ASN A 1 82 ? 4.054 6.625 -10.582 1.00 98.44 82 ASN A CA 1
ATOM 654 C C . ASN A 1 82 ? 2.680 7.081 -10.039 1.00 98.44 82 ASN A C 1
ATOM 656 O O . ASN A 1 82 ? 1.805 6.229 -9.860 1.00 98.44 82 ASN A O 1
ATOM 660 N N . PRO A 1 83 ? 2.438 8.397 -9.870 1.00 98.44 83 PRO A N 1
ATOM 661 C CA . PRO A 1 83 ? 1.140 8.945 -9.462 1.00 98.44 83 PRO A CA 1
ATOM 662 C C . PRO A 1 83 ? -0.067 8.498 -10.304 1.00 98.44 83 PRO A C 1
ATOM 664 O O . PRO A 1 83 ? -1.186 8.428 -9.797 1.00 98.44 83 PRO A O 1
ATOM 667 N N . SER A 1 84 ? 0.121 8.161 -11.588 1.00 98.31 84 SER A N 1
ATOM 668 C CA . SER A 1 84 ? -0.987 7.719 -12.448 1.00 98.31 84 SER A CA 1
ATOM 669 C C . SER A 1 84 ? -1.640 6.416 -11.974 1.00 98.31 84 SER A C 1
ATOM 671 O O . SER A 1 84 ? -2.787 6.149 -12.327 1.00 98.31 84 SER A O 1
ATOM 673 N N . ALA A 1 85 ? -0.944 5.627 -11.150 1.00 98.75 85 ALA A N 1
ATOM 674 C CA . ALA A 1 85 ? -1.457 4.387 -10.586 1.00 98.75 85 ALA A CA 1
ATOM 675 C C . ALA A 1 85 ? -2.311 4.574 -9.322 1.00 98.75 85 ALA A C 1
ATOM 677 O O . ALA A 1 85 ? -3.003 3.638 -8.928 1.00 98.75 85 ALA A O 1
ATOM 678 N N . THR A 1 86 ? -2.315 5.759 -8.700 1.00 98.75 86 THR A N 1
ATOM 679 C CA . THR A 1 86 ? -3.039 6.002 -7.441 1.00 98.75 86 THR A CA 1
ATOM 680 C C . THR A 1 86 ? -4.527 5.679 -7.561 1.00 98.75 86 THR A C 1
ATOM 682 O O . THR A 1 86 ? -5.045 4.882 -6.784 1.00 98.75 86 THR A O 1
ATOM 685 N N . LYS A 1 87 ? -5.223 6.259 -8.548 1.00 98.44 87 LYS A N 1
ATOM 686 C CA . LYS A 1 87 ? -6.661 6.007 -8.750 1.00 98.44 87 LYS A CA 1
ATOM 687 C C . LYS A 1 87 ? -6.957 4.546 -9.123 1.00 98.44 87 LYS A C 1
ATOM 689 O O . LYS A 1 87 ? -7.770 3.951 -8.424 1.00 98.44 87 LYS A O 1
ATOM 694 N N . PRO A 1 88 ? -6.263 3.933 -10.103 1.00 98.69 88 PRO A N 1
ATOM 695 C CA . PRO A 1 88 ? -6.448 2.515 -10.408 1.00 98.69 88 PRO A CA 1
ATOM 696 C C . PRO A 1 88 ? -6.265 1.576 -9.208 1.00 98.69 88 PRO A C 1
ATOM 698 O O . PRO A 1 88 ? -7.026 0.629 -9.055 1.00 98.69 88 PRO A O 1
ATOM 701 N N . LEU A 1 89 ? -5.291 1.830 -8.325 1.00 98.69 89 LEU A N 1
ATOM 702 C CA . LEU A 1 89 ? -5.104 1.010 -7.121 1.00 98.69 89 LEU A CA 1
ATOM 703 C C . LEU A 1 89 ? -6.242 1.189 -6.107 1.00 98.69 89 LEU A C 1
ATOM 705 O O . LEU A 1 89 ? -6.637 0.229 -5.450 1.00 98.69 89 LEU A O 1
ATOM 709 N N . LEU A 1 90 ? -6.786 2.400 -5.978 1.00 97.62 90 LEU A N 1
ATOM 710 C CA . LEU A 1 90 ? -7.948 2.656 -5.123 1.00 97.62 90 LEU A CA 1
ATOM 711 C C . LEU A 1 90 ? -9.206 1.975 -5.674 1.00 97.62 90 LEU A C 1
ATOM 713 O O . LEU A 1 90 ? -9.935 1.345 -4.910 1.00 97.62 90 LEU A O 1
ATOM 717 N N . GLU A 1 91 ? -9.422 2.049 -6.986 1.00 97.12 91 GLU A N 1
ATOM 718 C CA . GLU A 1 91 ? -10.503 1.346 -7.687 1.00 97.12 91 GLU A CA 1
ATOM 719 C C . GLU A 1 91 ? -10.350 -0.175 -7.557 1.00 97.12 91 GLU A C 1
ATOM 721 O O . GLU A 1 91 ? -11.326 -0.876 -7.293 1.00 97.12 91 GLU A O 1
ATOM 726 N N . PHE A 1 92 ? -9.123 -0.698 -7.643 1.00 97.94 92 PHE A N 1
ATOM 727 C CA . PHE A 1 92 ? -8.833 -2.108 -7.391 1.00 97.94 92 PHE A CA 1
ATOM 728 C C . PHE A 1 92 ? -9.248 -2.531 -5.973 1.00 97.94 92 PHE A C 1
ATOM 730 O O . PHE A 1 92 ? -9.917 -3.546 -5.816 1.00 97.94 92 PHE A O 1
ATOM 737 N N . ILE A 1 93 ? -8.926 -1.745 -4.939 1.00 96.44 93 ILE A N 1
ATOM 738 C CA . ILE A 1 93 ? -9.353 -2.037 -3.557 1.00 96.44 93 ILE A CA 1
ATOM 739 C C . ILE A 1 93 ? -10.887 -2.017 -3.435 1.00 96.44 93 ILE A C 1
ATOM 741 O O . ILE A 1 93 ? -11.464 -2.859 -2.748 1.00 96.44 93 ILE A O 1
ATOM 745 N N . GLN A 1 94 ? -11.547 -1.052 -4.080 1.00 94.25 94 GLN A N 1
ATOM 746 C CA . GLN A 1 94 ? -12.990 -0.814 -3.949 1.00 94.25 94 GLN A CA 1
ATOM 747 C C . GLN A 1 94 ? -13.862 -1.772 -4.766 1.00 94.25 94 GLN A C 1
ATOM 749 O O . GLN A 1 94 ? -14.998 -2.020 -4.380 1.00 94.25 94 GLN A O 1
ATOM 754 N N . SER A 1 95 ? -13.343 -2.306 -5.870 1.00 94.88 95 SER A N 1
ATOM 755 C CA . SER A 1 95 ? -14.063 -3.218 -6.771 1.00 94.88 95 SER A CA 1
ATOM 756 C C . SER A 1 95 ? -14.109 -4.666 -6.285 1.00 94.88 95 SER A C 1
ATOM 758 O O . SER A 1 95 ? -14.699 -5.517 -6.947 1.00 94.88 95 SER A O 1
ATOM 760 N N . GLN A 1 96 ? -13.478 -4.974 -5.152 1.00 96.00 96 GLN A N 1
ATOM 761 C CA . GLN A 1 96 ? -13.551 -6.313 -4.582 1.00 96.00 96 GLN A CA 1
ATOM 762 C C . GLN A 1 96 ? -14.943 -6.573 -3.998 1.00 96.00 96 GLN A C 1
ATOM 764 O O . GLN A 1 96 ? -15.481 -5.761 -3.240 1.00 96.00 96 GLN A O 1
ATOM 769 N N . GLU A 1 97 ? -15.487 -7.752 -4.290 1.00 96.12 97 GLU A N 1
ATOM 770 C CA . GLU A 1 97 ? -16.831 -8.159 -3.882 1.00 96.12 97 GLU A CA 1
ATOM 771 C C . GLU A 1 97 ? -16.861 -9.633 -3.460 1.00 96.12 97 GLU A C 1
ATOM 773 O O . GLU A 1 97 ? -16.132 -10.465 -4.001 1.00 96.12 97 GLU A O 1
ATOM 778 N N . GLY A 1 98 ? -17.736 -9.958 -2.505 1.00 96.94 98 GLY A N 1
ATOM 779 C CA . GLY A 1 98 ? -17.957 -11.327 -2.041 1.00 96.94 98 GLY A CA 1
ATOM 780 C C . GLY A 1 98 ? -16.778 -11.927 -1.268 1.00 96.94 98 GLY A C 1
ATOM 781 O O . GLY A 1 98 ? -15.903 -11.224 -0.769 1.00 96.94 98 GLY A O 1
ATOM 782 N N . GLU A 1 99 ? -16.765 -13.250 -1.133 1.00 97.81 99 GLU A N 1
ATOM 783 C CA . GLU A 1 99 ? -15.612 -13.953 -0.566 1.00 97.81 99 GLU A CA 1
ATOM 784 C C . GLU A 1 99 ? -14.498 -14.015 -1.620 1.00 97.81 99 GLU A C 1
ATOM 786 O O . GLU A 1 99 ? -14.683 -14.611 -2.683 1.00 97.81 99 GLU A O 1
ATOM 791 N N . ILE A 1 100 ? -13.350 -13.396 -1.339 1.00 98.06 100 ILE A N 1
ATOM 792 C CA . ILE A 1 100 ? -12.219 -13.338 -2.274 1.00 98.06 100 ILE A CA 1
ATOM 793 C C . ILE A 1 100 ? -11.150 -14.379 -1.940 1.00 98.06 100 ILE A C 1
ATOM 795 O O . ILE A 1 100 ? -11.049 -14.867 -0.816 1.00 98.06 100 ILE A O 1
ATOM 799 N N . SER A 1 101 ? -10.313 -14.710 -2.924 1.00 98.31 101 SER A N 1
ATOM 800 C CA . SER A 1 101 ? -9.183 -15.618 -2.733 1.00 98.31 101 SER A CA 1
ATOM 801 C C . SER A 1 101 ? -8.089 -15.008 -1.846 1.00 98.31 101 SER A C 1
ATOM 803 O O . SER A 1 101 ? -8.002 -13.792 -1.647 1.00 98.31 101 SER A O 1
ATOM 805 N N . VAL A 1 102 ? -7.192 -15.865 -1.351 1.00 97.62 102 VAL A N 1
ATOM 806 C CA . VAL A 1 102 ? -6.013 -15.432 -0.589 1.00 97.62 102 VAL A CA 1
ATOM 807 C C . VAL A 1 102 ? -5.092 -14.518 -1.402 1.00 97.62 102 VAL A C 1
ATOM 809 O O . VAL A 1 102 ? -4.513 -13.588 -0.841 1.00 97.62 102 VAL A O 1
ATOM 812 N N . ASP A 1 103 ? -4.980 -14.735 -2.713 1.00 97.81 103 ASP A N 1
ATOM 813 C CA . ASP A 1 103 ? -4.108 -13.943 -3.584 1.00 97.81 103 ASP A CA 1
ATOM 814 C C . ASP A 1 103 ? -4.693 -12.553 -3.843 1.00 97.81 103 ASP A C 1
ATOM 816 O O . ASP A 1 103 ? -3.974 -11.556 -3.731 1.00 97.81 103 ASP A O 1
ATOM 820 N N . ARG A 1 104 ? -6.015 -12.457 -4.048 1.00 97.81 104 ARG A N 1
ATOM 821 C CA . ARG A 1 104 ? -6.724 -11.168 -4.081 1.00 97.81 104 ARG A CA 1
ATOM 822 C C . ARG A 1 104 ? -6.571 -10.414 -2.774 1.00 97.81 104 ARG A C 1
ATOM 824 O O . ARG A 1 104 ? -6.223 -9.236 -2.781 1.00 97.81 104 ARG A O 1
ATOM 831 N N . PHE A 1 105 ? -6.792 -11.091 -1.648 1.00 98.25 105 PHE A N 1
ATOM 832 C CA . PHE A 1 105 ? -6.681 -10.461 -0.340 1.00 98.25 105 PHE A CA 1
ATOM 833 C C . PHE A 1 105 ? -5.263 -9.935 -0.094 1.00 98.25 105 PHE A C 1
ATOM 835 O O . PHE A 1 105 ? -5.095 -8.776 0.282 1.00 98.25 105 PHE A O 1
ATOM 842 N N . ARG A 1 106 ? -4.230 -10.734 -0.392 1.00 97.31 106 ARG A N 1
ATOM 843 C CA . ARG A 1 106 ? -2.826 -10.298 -0.334 1.00 97.31 106 ARG A CA 1
ATOM 844 C C . ARG A 1 106 ? -2.567 -9.086 -1.227 1.00 97.31 106 ARG A C 1
ATOM 846 O O . ARG A 1 106 ? -1.959 -8.131 -0.756 1.00 97.31 106 ARG A O 1
ATOM 853 N N . ALA A 1 107 ? -3.062 -9.087 -2.464 1.00 98.38 107 ALA A N 1
ATOM 854 C CA . ALA A 1 107 ? -2.914 -7.959 -3.381 1.00 98.38 107 ALA A CA 1
ATOM 855 C C . ALA A 1 107 ? -3.577 -6.676 -2.850 1.00 98.38 107 ALA A C 1
ATOM 857 O O . ALA A 1 107 ? -2.986 -5.601 -2.948 1.00 98.38 107 ALA A O 1
ATOM 858 N N . VAL A 1 108 ? -4.756 -6.776 -2.223 1.00 98.38 108 VAL A N 1
ATOM 859 C CA . VAL A 1 108 ? -5.416 -5.638 -1.559 1.00 98.38 108 VAL A CA 1
ATOM 860 C C . VAL A 1 108 ? -4.554 -5.088 -0.424 1.00 98.38 108 VAL A C 1
ATOM 862 O O . VAL A 1 108 ? -4.356 -3.877 -0.346 1.00 98.38 108 VAL A O 1
ATOM 865 N N . LEU A 1 109 ? -3.996 -5.947 0.438 1.00 97.88 109 LEU A N 1
ATOM 866 C CA . LEU A 1 109 ? -3.086 -5.500 1.500 1.00 97.88 109 LEU A CA 1
ATOM 867 C C . LEU A 1 109 ? -1.838 -4.815 0.913 1.00 97.88 109 LEU A C 1
ATOM 869 O O . LEU A 1 109 ? -1.453 -3.736 1.368 1.00 97.88 109 LEU A O 1
ATOM 873 N N . SER A 1 110 ? -1.246 -5.396 -0.135 1.00 97.94 110 SER A N 1
ATOM 874 C CA . SER A 1 110 ? -0.105 -4.822 -0.857 1.00 97.94 110 SER A CA 1
ATOM 875 C C . SER A 1 110 ? -0.427 -3.473 -1.505 1.00 97.94 110 SER A C 1
ATOM 877 O O . SER A 1 110 ? 0.463 -2.631 -1.611 1.00 97.94 110 SER A O 1
ATOM 879 N N . ALA A 1 111 ? -1.679 -3.215 -1.891 1.00 98.69 111 ALA A N 1
ATOM 880 C CA . ALA A 1 111 ? -2.069 -1.958 -2.528 1.00 98.69 111 ALA A CA 1
ATOM 881 C C . ALA A 1 111 ? -1.895 -0.755 -1.592 1.00 98.69 111 ALA A C 1
ATOM 883 O O . ALA A 1 111 ? -1.458 0.305 -2.034 1.00 98.69 111 ALA A O 1
ATOM 884 N N . PHE A 1 112 ? -2.113 -0.922 -0.285 1.00 98.44 112 PHE A N 1
ATOM 885 C CA . PHE A 1 112 ? -1.824 0.129 0.698 1.00 98.44 112 PHE A CA 1
ATOM 886 C C . PHE A 1 112 ? -0.324 0.424 0.817 1.00 98.44 112 PHE A C 1
ATOM 888 O O . PHE A 1 112 ? 0.075 1.583 0.940 1.00 98.44 112 PHE A O 1
ATOM 895 N N . GLN A 1 113 ? 0.525 -0.601 0.723 1.00 98.19 113 GLN A N 1
ATOM 896 C CA . GLN A 1 113 ? 1.978 -0.413 0.703 1.00 98.19 113 GLN A CA 1
ATOM 897 C C . GLN A 1 113 ? 2.426 0.283 -0.588 1.00 98.19 113 GLN A C 1
ATOM 899 O O . GLN A 1 113 ? 3.233 1.213 -0.544 1.00 98.19 113 GLN A O 1
ATOM 904 N N . ALA A 1 114 ? 1.844 -0.101 -1.728 1.00 98.69 114 ALA A N 1
ATOM 905 C CA . ALA A 1 114 ? 2.085 0.540 -3.016 1.00 98.69 114 ALA A CA 1
ATOM 906 C C . ALA A 1 114 ? 1.685 2.023 -3.005 1.00 98.69 114 ALA A C 1
ATOM 908 O O . ALA A 1 114 ? 2.469 2.868 -3.434 1.00 98.69 114 ALA A O 1
ATOM 909 N N . LEU A 1 115 ? 0.524 2.362 -2.433 1.00 98.88 115 LEU A N 1
ATOM 910 C CA . LEU A 1 115 ? 0.115 3.752 -2.205 1.00 98.88 115 LEU A CA 1
ATOM 911 C C . LEU A 1 115 ? 1.113 4.501 -1.309 1.00 98.88 115 LEU A C 1
ATOM 913 O O . LEU A 1 115 ? 1.369 5.679 -1.545 1.00 98.88 115 LEU A O 1
ATOM 917 N N . GLY A 1 116 ? 1.727 3.830 -0.329 1.00 98.69 116 GLY A N 1
ATOM 918 C CA . GLY A 1 116 ? 2.804 4.396 0.490 1.00 98.69 116 GLY A CA 1
ATOM 919 C C . GLY A 1 116 ? 4.018 4.808 -0.344 1.00 98.69 116 GLY A C 1
ATOM 920 O O . GLY A 1 116 ? 4.502 5.935 -0.225 1.00 98.69 116 GLY A O 1
ATOM 921 N N . HIS A 1 117 ? 4.473 3.939 -1.247 1.00 98.56 117 HIS A N 1
ATOM 922 C CA . HIS A 1 117 ? 5.563 4.259 -2.173 1.00 98.56 117 HIS A CA 1
ATOM 923 C C . HIS A 1 117 ? 5.188 5.339 -3.198 1.00 98.56 117 HIS A C 1
ATOM 925 O O . HIS A 1 117 ? 5.999 6.212 -3.500 1.00 98.56 117 HIS A O 1
ATOM 931 N N . ILE A 1 118 ? 3.956 5.349 -3.706 1.00 98.69 118 ILE A N 1
ATOM 932 C CA . ILE A 1 118 ? 3.500 6.405 -4.621 1.00 98.69 118 ILE A CA 1
ATOM 933 C C . ILE A 1 118 ? 3.419 7.758 -3.890 1.00 98.69 118 ILE A C 1
ATOM 935 O O . ILE A 1 118 ? 3.857 8.786 -4.414 1.00 98.69 118 ILE A O 1
ATOM 939 N N . ALA A 1 119 ? 2.956 7.765 -2.636 1.00 98.62 119 ALA A N 1
ATOM 940 C CA . ALA A 1 119 ? 2.973 8.945 -1.778 1.00 98.62 119 ALA A CA 1
ATOM 941 C C . ALA A 1 119 ? 4.400 9.454 -1.517 1.00 98.62 119 ALA A C 1
ATOM 943 O O . ALA A 1 119 ? 4.616 10.669 -1.494 1.00 98.62 119 ALA A O 1
ATOM 944 N N . GLN A 1 120 ? 5.377 8.552 -1.359 1.00 97.81 120 GLN A N 1
ATOM 945 C CA . GLN A 1 120 ? 6.796 8.904 -1.241 1.00 97.81 120 GLN A CA 1
ATOM 946 C C . GLN A 1 120 ? 7.304 9.684 -2.465 1.00 97.81 120 GLN A C 1
ATOM 948 O O . GLN A 1 120 ? 8.065 10.636 -2.300 1.00 97.81 120 GLN A O 1
ATOM 953 N N . SER A 1 121 ? 6.847 9.341 -3.674 1.00 95.44 121 SER A N 1
ATOM 954 C CA . SER A 1 121 ? 7.158 10.071 -4.917 1.00 95.44 121 SER A CA 1
ATOM 955 C C . SER A 1 121 ? 6.482 11.449 -5.023 1.00 95.44 121 SER A C 1
ATOM 957 O O . SER A 1 121 ? 6.659 12.145 -6.021 1.00 95.44 121 SER A O 1
ATOM 959 N N . GLY A 1 122 ? 5.709 11.865 -4.013 1.00 96.62 122 GLY A N 1
ATOM 960 C CA . GLY A 1 122 ? 5.068 13.179 -3.935 1.00 96.62 122 GLY A CA 1
ATOM 961 C C . GLY A 1 122 ? 3.568 13.187 -4.236 1.00 96.62 122 GLY A C 1
ATOM 962 O O . GLY A 1 122 ? 2.953 14.252 -4.147 1.00 96.62 122 GLY A O 1
ATOM 963 N N . ASP A 1 123 ? 2.951 12.037 -4.531 1.00 98.50 123 ASP A N 1
ATOM 964 C CA . ASP A 1 123 ? 1.506 11.967 -4.763 1.00 98.50 123 ASP A CA 1
ATOM 965 C C . ASP A 1 123 ? 0.731 12.303 -3.476 1.00 98.50 123 ASP A C 1
ATOM 967 O O . ASP A 1 123 ? 0.777 11.596 -2.463 1.00 98.50 123 ASP A O 1
ATOM 971 N N . ARG A 1 124 ? 0.021 13.434 -3.503 1.00 98.06 124 ARG A N 1
ATOM 972 C CA . ARG A 1 124 ? -0.774 13.907 -2.364 1.00 98.06 124 ARG A CA 1
ATOM 973 C C . ARG A 1 124 ? -2.066 13.115 -2.193 1.00 98.06 124 ARG A C 1
ATOM 975 O O . ARG A 1 124 ? -2.493 12.950 -1.058 1.00 98.06 124 ARG A O 1
ATOM 982 N N . LEU A 1 125 ? -2.669 12.635 -3.280 1.00 98.12 125 LEU A N 1
ATOM 983 C CA . LEU A 1 125 ? -3.900 11.852 -3.227 1.00 98.12 125 LEU A CA 1
ATOM 984 C C . LEU A 1 125 ? -3.644 10.503 -2.553 1.00 98.12 125 LEU A C 1
ATOM 986 O O . LEU A 1 125 ? -4.399 10.132 -1.662 1.00 98.12 125 LEU A O 1
ATOM 990 N N . ALA A 1 126 ? -2.555 9.816 -2.905 1.00 98.50 126 ALA A N 1
ATOM 991 C CA . ALA A 1 126 ? -2.173 8.558 -2.268 1.00 98.50 126 ALA A CA 1
ATOM 992 C C . ALA A 1 126 ? -1.992 8.735 -0.751 1.00 98.50 126 ALA A C 1
ATOM 994 O O . ALA A 1 126 ? -2.538 7.966 0.039 1.00 98.50 126 ALA A O 1
ATOM 995 N N . LEU A 1 127 ? -1.298 9.801 -0.334 1.00 98.44 127 LEU A N 1
ATOM 996 C CA . LEU A 1 127 ? -1.129 10.132 1.080 1.00 98.44 127 LEU A CA 1
ATOM 997 C C . LEU A 1 127 ? -2.467 10.432 1.777 1.00 98.44 127 LEU A C 1
ATOM 999 O O . LEU A 1 127 ? -2.714 9.938 2.877 1.00 98.44 127 LEU A O 1
ATOM 1003 N N . THR A 1 128 ? -3.316 11.254 1.156 1.00 97.19 128 THR A N 1
ATOM 1004 C CA . THR A 1 128 ? -4.629 11.614 1.703 1.00 97.19 128 THR A CA 1
ATOM 1005 C C . THR A 1 128 ? -5.523 10.389 1.843 1.00 97.19 128 THR A C 1
ATOM 1007 O O . THR A 1 128 ? -6.155 10.226 2.881 1.00 97.19 128 THR A O 1
ATOM 1010 N N . GLU A 1 129 ? -5.540 9.487 0.864 1.00 96.12 129 GLU A N 1
ATOM 1011 C CA . GLU A 1 129 ? -6.344 8.271 0.962 1.00 96.12 129 GLU A CA 1
ATOM 1012 C C . GLU A 1 129 ? -5.827 7.319 2.037 1.00 96.12 129 GLU A C 1
ATOM 1014 O O . GLU A 1 129 ? -6.629 6.812 2.819 1.00 96.12 129 GLU A O 1
ATOM 1019 N N . LEU A 1 130 ? -4.508 7.140 2.169 1.00 97.25 130 LEU A N 1
ATOM 1020 C CA . LEU A 1 130 ? -3.934 6.389 3.291 1.00 97.25 130 LEU A CA 1
ATOM 1021 C C . LEU A 1 130 ? -4.373 6.959 4.648 1.00 97.25 130 LEU A C 1
ATOM 1023 O O . LEU A 1 130 ? -4.704 6.201 5.560 1.00 97.25 130 LEU A O 1
ATOM 1027 N N . ALA A 1 131 ? -4.436 8.287 4.771 1.00 95.25 131 ALA A N 1
ATOM 1028 C CA . ALA A 1 131 ? -4.979 8.936 5.959 1.00 95.25 131 ALA A CA 1
ATOM 1029 C C . ALA A 1 131 ? -6.484 8.659 6.121 1.00 95.25 131 ALA A C 1
ATOM 1031 O O . ALA A 1 131 ? -6.935 8.300 7.201 1.00 95.25 131 ALA A O 1
ATOM 1032 N N . ASN A 1 132 ? -7.273 8.735 5.050 1.00 93.19 132 ASN A N 1
ATOM 1033 C CA . ASN A 1 132 ? -8.713 8.473 5.107 1.00 93.19 132 ASN A CA 1
ATOM 1034 C C . ASN A 1 132 ? -9.031 7.030 5.537 1.00 93.19 132 ASN A C 1
ATOM 1036 O O . ASN A 1 132 ? -9.995 6.805 6.271 1.00 93.19 132 ASN A O 1
ATOM 1040 N N . TYR A 1 133 ? -8.221 6.054 5.119 1.00 90.50 133 TYR A N 1
ATOM 1041 C CA . TYR A 1 133 ? -8.366 4.639 5.480 1.00 90.50 133 TYR A CA 1
ATOM 1042 C C . TYR A 1 133 ? -7.915 4.300 6.912 1.00 90.50 133 TYR A C 1
ATOM 1044 O O . TYR A 1 133 ? -8.212 3.211 7.408 1.00 90.50 133 TYR A O 1
ATOM 1052 N N . ASN A 1 134 ? -7.233 5.205 7.618 1.00 84.44 134 ASN A N 1
ATOM 1053 C CA . ASN A 1 134 ? -6.879 4.993 9.026 1.00 84.44 134 ASN A CA 1
ATOM 1054 C C . ASN A 1 134 ? -8.024 5.347 9.999 1.00 84.44 134 ASN A C 1
ATOM 1056 O O . ASN A 1 134 ? -7.976 4.987 11.178 1.00 84.44 134 ASN A O 1
ATOM 1060 N N . ASN A 1 135 ? -9.060 6.037 9.515 1.00 82.06 135 ASN A N 1
ATOM 1061 C CA . ASN A 1 135 ? -10.195 6.447 10.325 1.00 82.06 135 ASN A CA 1
ATOM 1062 C C . ASN A 1 135 ? -11.229 5.317 10.393 1.00 82.06 135 ASN A C 1
ATOM 1064 O O . ASN A 1 135 ? -11.970 5.088 9.443 1.00 82.06 135 ASN A O 1
ATOM 1068 N N . LEU A 1 136 ? -11.338 4.644 11.542 1.00 69.44 136 LEU A N 1
ATOM 1069 C CA . LEU A 1 136 ? -12.297 3.548 11.735 1.00 69.44 136 LEU A CA 1
ATOM 1070 C C . LEU A 1 136 ? -13.754 3.926 11.401 1.00 69.44 136 LEU A C 1
ATOM 1072 O O . LEU A 1 136 ? -14.523 3.076 10.955 1.00 69.44 136 LEU A O 1
ATOM 1076 N N . ASN A 1 137 ? -14.127 5.200 11.559 1.00 71.75 137 ASN A N 1
ATOM 1077 C CA . ASN A 1 137 ? -15.473 5.672 11.244 1.00 71.75 137 ASN A CA 1
ATOM 1078 C C . ASN A 1 137 ? -15.711 5.859 9.736 1.00 71.75 137 ASN A C 1
ATOM 1080 O O . ASN A 1 137 ? -16.855 5.741 9.301 1.00 71.75 137 ASN A O 1
ATOM 1084 N N . SER A 1 138 ? -14.662 6.088 8.932 1.00 73.44 138 SER A N 1
ATOM 1085 C CA . SER A 1 138 ? -14.793 6.305 7.480 1.00 73.44 138 SER A CA 1
ATOM 1086 C C . SER A 1 138 ? -15.158 5.021 6.727 1.00 73.44 138 SER A C 1
ATOM 1088 O O . SER A 1 138 ? -15.750 5.069 5.650 1.00 73.44 138 SER A O 1
ATOM 1090 N N . TRP A 1 139 ? -14.886 3.846 7.301 1.00 74.44 139 TRP A N 1
ATOM 1091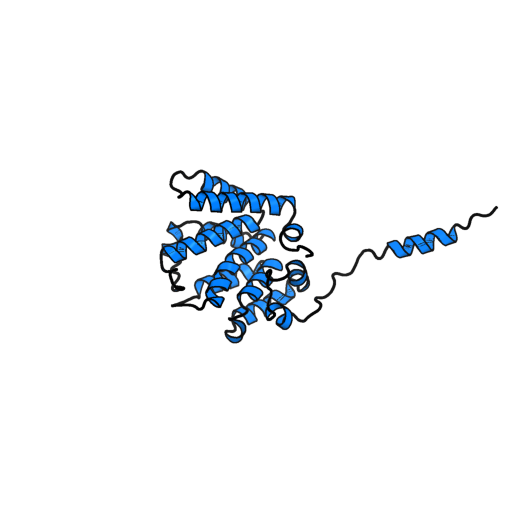 C CA . TRP A 1 139 ? -15.188 2.564 6.656 1.00 74.44 139 TRP A CA 1
ATOM 1092 C C . TRP A 1 139 ? -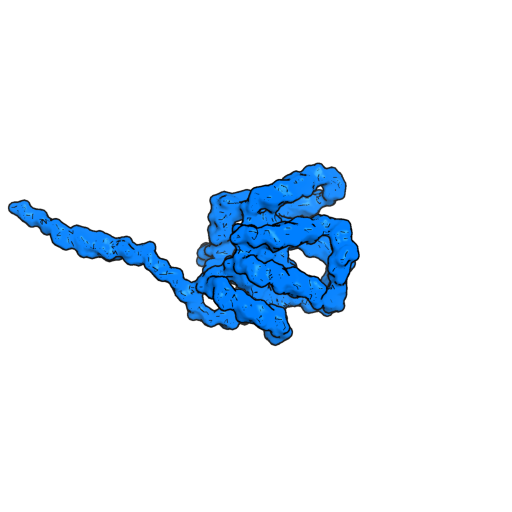16.675 2.317 6.433 1.00 74.44 139 TRP A C 1
ATOM 1094 O O . TRP A 1 139 ? -17.035 1.636 5.474 1.00 74.44 139 TRP A O 1
ATOM 1104 N N . LYS A 1 140 ? -17.544 2.901 7.268 1.00 68.94 140 LYS A N 1
ATOM 1105 C CA . LYS A 1 140 ? -18.999 2.827 7.065 1.00 68.94 140 LYS A CA 1
ATOM 1106 C C . LYS A 1 140 ? -19.420 3.476 5.744 1.00 68.94 140 LYS A C 1
ATOM 1108 O O . LYS A 1 140 ? -20.379 3.031 5.122 1.00 68.94 140 LYS A O 1
ATOM 1113 N N . GLU A 1 141 ? -18.686 4.492 5.301 1.00 75.06 141 GLU A N 1
ATOM 1114 C CA . GLU A 1 141 ? -18.958 5.227 4.064 1.00 75.06 141 GLU A CA 1
ATOM 1115 C C . GLU A 1 141 ? -18.326 4.552 2.844 1.00 75.06 141 GLU A C 1
ATOM 1117 O O . GLU A 1 141 ? -18.884 4.613 1.750 1.00 75.06 141 GLU A O 1
ATOM 1122 N N . LYS A 1 142 ? -17.196 3.858 3.031 1.00 75.44 142 LYS A N 1
ATOM 1123 C CA . LYS A 1 142 ? -16.442 3.215 1.943 1.00 75.44 142 LYS A CA 1
ATOM 1124 C C . LYS A 1 142 ? -17.092 1.943 1.379 1.00 75.44 142 LYS A C 1
ATOM 1126 O O . LYS A 1 142 ? -16.682 1.511 0.310 1.00 75.44 142 LYS A O 1
ATOM 1131 N N . LYS A 1 143 ? -18.092 1.366 2.063 1.00 77.06 143 LYS A N 1
ATOM 1132 C CA . LYS A 1 143 ? -18.945 0.253 1.581 1.00 77.06 143 LYS A CA 1
ATOM 1133 C C . LYS A 1 143 ? -18.183 -0.903 0.907 1.00 77.06 143 LYS A C 1
ATOM 1135 O O . LYS A 1 143 ? -18.645 -1.435 -0.098 1.00 77.06 143 LYS A O 1
ATOM 1140 N N . LEU A 1 144 ? -17.036 -1.311 1.457 1.00 85.06 144 LEU A N 1
ATOM 1141 C CA . LEU A 1 144 ? -16.332 -2.488 0.943 1.00 85.06 144 LEU A CA 1
ATOM 1142 C C . LEU A 1 144 ? -17.229 -3.725 1.045 1.00 85.06 144 LEU A C 1
ATOM 1144 O O . LEU A 1 144 ? -17.755 -4.026 2.119 1.00 85.06 144 LEU A O 1
ATOM 1148 N N . ALA A 1 145 ? -17.390 -4.422 -0.075 1.00 91.19 145 ALA A N 1
ATOM 1149 C CA . ALA A 1 145 ? -18.376 -5.483 -0.238 1.00 91.19 145 ALA A CA 1
ATOM 1150 C C . ALA A 1 145 ? -17.763 -6.894 -0.232 1.00 91.19 145 ALA A C 1
ATOM 1152 O O . ALA A 1 145 ? -18.423 -7.842 -0.658 1.00 91.19 145 ALA A O 1
ATOM 1153 N N . PHE A 1 146 ? -16.524 -7.046 0.250 1.00 96.12 146 PHE A N 1
ATOM 1154 C CA . PHE A 1 146 ? -15.808 -8.323 0.254 1.00 96.12 146 PHE A CA 1
ATOM 1155 C C . PHE A 1 146 ? -15.470 -8.858 1.652 1.00 96.12 146 PHE A C 1
ATOM 1157 O O . PHE A 1 146 ? -15.568 -8.150 2.657 1.00 96.12 146 PHE A O 1
ATOM 1164 N N . SER A 1 147 ? -15.053 -10.122 1.705 1.00 97.31 147 SER A N 1
ATOM 1165 C CA . SER A 1 147 ? -14.502 -10.803 2.880 1.00 97.31 147 SER A CA 1
ATOM 1166 C C . SER A 1 147 ? -13.413 -11.808 2.498 1.00 97.31 147 SER A C 1
ATOM 1168 O O . SER A 1 147 ? -13.298 -12.210 1.343 1.00 97.31 147 SER A O 1
ATOM 1170 N N . TYR A 1 148 ? -12.591 -12.191 3.476 1.00 97.56 148 TYR A N 1
ATOM 1171 C CA . TYR A 1 148 ? -11.630 -13.288 3.353 1.00 97.56 148 TYR A CA 1
ATOM 1172 C C . TYR A 1 148 ? -11.503 -14.031 4.688 1.00 97.56 148 TYR A C 1
ATOM 1174 O O . TYR A 1 148 ? -10.985 -13.492 5.672 1.00 97.56 148 TYR A O 1
ATOM 1182 N N . GLY A 1 149 ? -11.975 -15.275 4.742 1.00 96.62 149 GLY A N 1
ATOM 1183 C CA . GLY A 1 149 ? -11.950 -16.121 5.930 1.00 96.62 149 GLY A CA 1
ATOM 1184 C C . GLY A 1 149 ? -12.621 -15.451 7.133 1.00 96.62 149 GLY A C 1
ATOM 1185 O O . GLY A 1 149 ? -13.831 -15.224 7.163 1.00 96.62 149 GLY A O 1
ATOM 1186 N N . ILE A 1 150 ? -11.829 -15.132 8.162 1.00 95.19 150 ILE A N 1
ATOM 1187 C CA . ILE A 1 150 ? -12.326 -14.445 9.367 1.00 95.19 150 ILE A CA 1
ATOM 1188 C C . ILE A 1 150 ? -12.460 -12.925 9.188 1.00 95.19 150 ILE A C 1
ATOM 1190 O O . ILE A 1 150 ? -13.131 -12.273 9.990 1.00 95.19 150 ILE A O 1
ATOM 1194 N N . TYR A 1 151 ? -11.836 -12.348 8.158 1.00 95.94 151 TYR A N 1
ATOM 1195 C CA . TYR A 1 151 ? -11.847 -10.911 7.908 1.00 95.94 151 TYR A CA 1
ATOM 1196 C C . TYR A 1 151 ? -13.109 -10.522 7.146 1.00 95.94 151 TYR A C 1
ATOM 1198 O O . TYR A 1 151 ? -13.193 -10.613 5.924 1.00 95.94 151 TYR A O 1
ATOM 1206 N N . LYS A 1 152 ? -14.101 -10.064 7.902 1.00 93.94 152 LYS A N 1
ATOM 1207 C CA . LYS A 1 152 ? -15.366 -9.527 7.402 1.00 93.94 152 LYS A CA 1
ATOM 1208 C C . LYS A 1 152 ? -15.770 -8.317 8.233 1.00 93.94 152 LYS A C 1
ATOM 1210 O O . LYS A 1 152 ? -15.435 -8.254 9.417 1.00 93.94 152 LYS A O 1
ATOM 1215 N N . ARG A 1 153 ? -16.504 -7.380 7.623 1.00 89.88 153 ARG A N 1
ATOM 1216 C CA . ARG A 1 153 ? -17.046 -6.182 8.293 1.00 89.88 153 ARG A CA 1
ATOM 1217 C C . ARG A 1 153 ? -15.975 -5.457 9.124 1.00 89.88 153 ARG A C 1
ATOM 1219 O O . ARG A 1 153 ? -14.950 -5.069 8.577 1.00 89.88 153 ARG A O 1
ATOM 1226 N N . GLU A 1 154 ? -16.172 -5.311 10.433 1.00 90.00 154 GLU A N 1
ATOM 1227 C CA . GLU A 1 154 ? -15.273 -4.593 11.336 1.00 90.00 154 GLU A CA 1
ATOM 1228 C C . GLU A 1 154 ? -13.861 -5.195 11.367 1.00 90.00 154 GLU A C 1
ATOM 1230 O O . GLU A 1 154 ? -12.885 -4.448 11.374 1.00 90.00 154 GLU A O 1
ATOM 1235 N N . ALA A 1 155 ? -13.734 -6.527 11.323 1.00 92.56 155 ALA A N 1
ATOM 1236 C CA . ALA A 1 155 ? -12.430 -7.193 11.303 1.00 92.56 155 ALA A CA 1
ATOM 1237 C C . ALA A 1 155 ? -11.668 -6.922 9.996 1.00 92.56 155 ALA A C 1
ATOM 1239 O O . ALA A 1 155 ? -10.443 -6.788 10.011 1.00 92.56 155 ALA A O 1
ATOM 1240 N N . LEU A 1 156 ? -12.390 -6.809 8.875 1.00 93.31 156 LEU A N 1
ATOM 1241 C CA . LEU A 1 156 ? -11.805 -6.402 7.599 1.00 93.31 156 LEU A CA 1
ATOM 1242 C C . LEU A 1 156 ? -11.345 -4.939 7.657 1.00 93.31 156 LEU A C 1
ATOM 1244 O O . LEU A 1 156 ? -10.192 -4.644 7.356 1.00 93.31 156 LEU A O 1
ATOM 1248 N N . SER A 1 157 ? -12.209 -4.028 8.106 1.00 91.88 157 SER A N 1
ATOM 1249 C CA . SER A 1 157 ? -11.855 -2.612 8.264 1.00 91.88 157 SER A CA 1
ATOM 1250 C C . SER A 1 157 ? -10.623 -2.427 9.150 1.00 91.88 157 SER A C 1
ATOM 1252 O O . SER A 1 157 ? -9.736 -1.638 8.834 1.00 91.88 157 SER A O 1
ATOM 1254 N N . GLU A 1 158 ? -10.524 -3.195 10.237 1.00 92.44 158 GLU A N 1
ATOM 1255 C CA . GLU A 1 158 ? -9.376 -3.153 11.135 1.00 92.44 158 GLU A CA 1
ATOM 1256 C C . GLU A 1 158 ? -8.070 -3.567 10.437 1.00 92.44 158 GLU A C 1
ATOM 1258 O O . GLU A 1 158 ? -7.075 -2.841 10.525 1.00 92.44 158 GLU A O 1
ATOM 1263 N N . VAL A 1 159 ? -8.044 -4.711 9.741 1.00 94.81 159 VAL A N 1
ATOM 1264 C CA . VAL A 1 159 ? -6.808 -5.172 9.087 1.00 94.81 159 VAL A CA 1
ATOM 1265 C C . VAL A 1 159 ? -6.378 -4.222 7.968 1.00 94.81 159 VAL A C 1
ATOM 1267 O O . VAL A 1 159 ? -5.188 -3.928 7.844 1.00 94.81 159 VAL A O 1
ATOM 1270 N N . LEU A 1 160 ? -7.324 -3.665 7.210 1.00 94.94 160 LEU A N 1
ATOM 1271 C CA . LEU A 1 160 ? -7.014 -2.699 6.158 1.00 94.94 160 LEU A CA 1
ATOM 1272 C C . LEU A 1 160 ? -6.535 -1.355 6.730 1.00 94.94 160 LEU A C 1
ATOM 1274 O O . LEU A 1 160 ? -5.576 -0.784 6.212 1.00 94.94 160 LEU A O 1
ATOM 1278 N N . SER A 1 161 ? -7.111 -0.873 7.838 1.00 95.00 161 SER A N 1
ATOM 1279 C CA . SER A 1 161 ? -6.601 0.320 8.530 1.00 95.00 161 SER A CA 1
ATOM 1280 C C . SER A 1 161 ? -5.165 0.143 9.007 1.00 95.00 161 SER A C 1
ATOM 1282 O O . SER A 1 161 ? -4.364 1.070 8.884 1.00 95.00 161 SER A O 1
ATOM 1284 N N . ARG A 1 162 ? -4.804 -1.042 9.515 1.00 95.81 162 ARG A N 1
ATOM 1285 C CA . ARG A 1 162 ? -3.411 -1.331 9.887 1.00 95.81 162 ARG A CA 1
ATOM 1286 C C . ARG A 1 162 ? -2.478 -1.238 8.687 1.00 95.81 162 ARG A C 1
ATOM 1288 O O . ARG A 1 162 ? -1.417 -0.633 8.814 1.00 95.81 162 ARG A O 1
ATOM 1295 N N . GLN A 1 163 ? -2.881 -1.769 7.532 1.00 97.38 163 GLN A N 1
ATOM 1296 C CA . GLN A 1 163 ? -2.087 -1.646 6.307 1.00 97.38 163 GLN A CA 1
ATOM 1297 C C . GLN A 1 163 ? -1.979 -0.195 5.827 1.00 97.38 163 GLN A C 1
ATOM 1299 O O . GLN A 1 163 ? -0.899 0.228 5.425 1.00 97.38 163 GLN A O 1
ATOM 1304 N N . ALA A 1 164 ? -3.047 0.599 5.931 1.00 97.56 164 ALA A N 1
ATOM 1305 C CA . ALA A 1 164 ? -3.000 2.024 5.608 1.00 97.56 164 ALA A CA 1
ATOM 1306 C C . ALA A 1 164 ? -2.022 2.794 6.519 1.00 97.56 164 ALA A C 1
ATOM 1308 O O . ALA A 1 164 ? -1.242 3.615 6.036 1.00 97.56 164 ALA A O 1
ATOM 1309 N N . ILE A 1 165 ? -1.995 2.479 7.820 1.00 97.81 165 ILE A N 1
ATOM 1310 C CA . ILE A 1 165 ? -1.015 3.019 8.779 1.00 97.81 165 ILE A CA 1
ATOM 1311 C C . ILE A 1 165 ? 0.417 2.651 8.364 1.00 97.81 165 ILE A C 1
ATOM 1313 O O . ILE A 1 165 ? 1.289 3.519 8.345 1.00 97.81 165 ILE A O 1
ATOM 1317 N N . GLN A 1 166 ? 0.662 1.400 7.967 1.00 98.31 166 GLN A N 1
ATOM 1318 C CA . GLN A 1 166 ? 1.974 0.992 7.452 1.00 98.31 166 GLN A CA 1
ATOM 1319 C C . GLN A 1 166 ? 2.331 1.721 6.146 1.00 98.31 166 GLN A C 1
ATOM 1321 O O . GLN A 1 166 ? 3.466 2.163 5.990 1.00 98.31 166 GLN A O 1
ATOM 1326 N N . GLY A 1 167 ? 1.366 1.949 5.250 1.00 98.44 167 GLY A N 1
ATOM 1327 C CA . GLY A 1 167 ? 1.547 2.771 4.047 1.00 98.44 167 GLY A CA 1
ATOM 1328 C C . GLY A 1 167 ? 1.954 4.218 4.361 1.00 98.44 167 GLY A C 1
ATOM 1329 O O . GLY A 1 167 ? 2.856 4.759 3.716 1.00 98.44 167 GLY A O 1
ATOM 1330 N N . LEU A 1 168 ? 1.372 4.837 5.400 1.00 98.62 168 LEU A N 1
ATOM 1331 C CA . LEU A 1 168 ? 1.825 6.142 5.911 1.00 98.62 168 LEU A CA 1
ATOM 1332 C C . LEU A 1 168 ? 3.285 6.076 6.384 1.00 98.62 168 LEU A C 1
ATOM 1334 O O . LEU A 1 168 ? 4.070 6.984 6.092 1.00 98.62 168 LEU A O 1
ATOM 1338 N N . GLY A 1 169 ? 3.664 4.985 7.054 1.00 98.62 169 GLY A N 1
ATOM 1339 C CA . GLY A 1 169 ? 5.048 4.688 7.416 1.00 98.62 169 GLY A CA 1
ATOM 1340 C C . GLY A 1 169 ? 5.976 4.652 6.199 1.00 98.62 169 GLY A C 1
ATOM 1341 O O . GLY A 1 169 ? 6.923 5.430 6.114 1.00 98.62 169 GLY A O 1
ATOM 1342 N N . ILE A 1 170 ? 5.650 3.822 5.207 1.00 98.50 170 ILE A N 1
ATOM 1343 C CA . ILE A 1 170 ? 6.422 3.642 3.965 1.00 98.50 170 ILE A CA 1
ATOM 1344 C C . ILE A 1 170 ? 6.637 4.961 3.214 1.00 98.50 170 ILE A C 1
ATOM 1346 O O . ILE A 1 170 ? 7.683 5.140 2.595 1.00 98.50 170 ILE A O 1
ATOM 1350 N N . SER A 1 171 ? 5.694 5.905 3.284 1.00 98.50 171 SER A N 1
ATOM 1351 C CA . SER A 1 171 ? 5.806 7.170 2.548 1.00 98.50 171 SER A CA 1
ATOM 1352 C C . SER A 1 171 ? 7.036 8.010 2.924 1.00 98.50 171 SER A C 1
ATOM 1354 O O . SER A 1 171 ? 7.492 8.819 2.117 1.00 98.50 171 SER A O 1
ATOM 1356 N N . GLY A 1 172 ? 7.555 7.878 4.153 1.00 98.12 172 GLY A N 1
ATOM 1357 C CA . GLY A 1 172 ? 8.647 8.715 4.672 1.00 98.12 172 GLY A CA 1
ATOM 1358 C C . GLY A 1 172 ? 8.336 10.219 4.714 1.00 98.12 172 GLY A C 1
ATOM 1359 O O . GLY A 1 172 ? 9.242 11.042 4.863 1.00 98.12 172 GLY A O 1
ATOM 1360 N N . ARG A 1 173 ? 7.066 10.606 4.537 1.00 98.12 173 ARG A N 1
ATOM 1361 C CA . ARG A 1 173 ? 6.661 12.008 4.440 1.00 98.12 173 ARG A CA 1
ATOM 1362 C C . ARG A 1 173 ? 6.462 12.655 5.810 1.00 98.12 173 ARG A C 1
ATOM 1364 O O . ARG A 1 173 ? 5.817 12.044 6.667 1.00 98.12 173 ARG A O 1
ATOM 1371 N N . PRO A 1 174 ? 6.889 13.919 6.008 1.00 98.19 174 PRO A N 1
ATOM 1372 C CA . PRO A 1 174 ? 6.622 14.655 7.245 1.00 98.19 174 PRO A CA 1
ATOM 1373 C C . PRO A 1 174 ? 5.131 14.761 7.581 1.00 98.19 174 PRO A C 1
ATOM 1375 O O . PRO A 1 174 ? 4.750 14.718 8.746 1.00 98.19 174 PRO A O 1
ATOM 1378 N N . GLU A 1 175 ? 4.267 14.893 6.575 1.00 98.25 175 GLU A N 1
ATOM 1379 C CA . GLU A 1 175 ? 2.819 14.951 6.773 1.00 98.25 175 GLU A CA 1
ATOM 1380 C C . GLU A 1 175 ? 2.250 13.620 7.270 1.00 98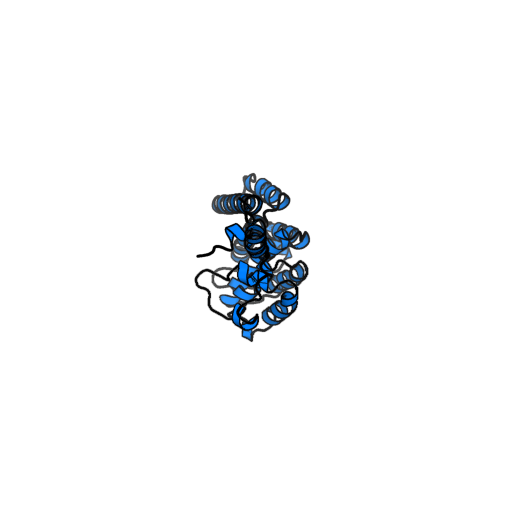.25 175 GLU A C 1
ATOM 1382 O O . GLU A 1 175 ? 1.407 13.630 8.163 1.00 98.25 175 GLU A O 1
ATOM 1387 N N . ALA A 1 176 ? 2.757 12.491 6.765 1.00 98.38 176 ALA A N 1
ATOM 1388 C CA . ALA A 1 176 ? 2.398 11.170 7.273 1.00 98.38 176 ALA A CA 1
ATOM 1389 C C . ALA A 1 176 ? 2.829 11.002 8.736 1.00 98.38 176 ALA A C 1
ATOM 1391 O O . ALA A 1 176 ? 2.039 10.547 9.558 1.00 98.38 176 ALA A O 1
ATOM 1392 N N . TYR A 1 177 ? 4.042 11.442 9.088 1.00 98.50 177 TYR A N 1
ATOM 1393 C CA . TYR A 1 177 ? 4.516 11.409 10.473 1.00 98.50 177 TYR A CA 1
ATOM 1394 C C . TYR A 1 177 ? 3.637 12.242 11.412 1.00 98.50 177 TYR A C 1
ATOM 1396 O O . TYR A 1 177 ? 3.330 11.797 12.514 1.00 98.50 177 TYR A O 1
ATOM 1404 N N . ARG A 1 178 ? 3.191 13.435 10.986 1.00 98.19 178 ARG A N 1
ATOM 1405 C CA . ARG A 1 178 ? 2.259 14.256 11.780 1.00 98.19 178 ARG A CA 1
ATOM 1406 C C . ARG A 1 178 ? 0.950 13.516 12.048 1.00 98.19 178 ARG A C 1
ATOM 1408 O O . ARG A 1 178 ? 0.544 13.451 13.202 1.00 98.19 178 ARG A O 1
ATOM 1415 N N . ILE A 1 179 ? 0.361 12.900 11.020 1.00 96.56 179 ILE A N 1
ATOM 1416 C CA . ILE A 1 179 ? -0.860 12.090 11.157 1.00 96.56 179 ILE A CA 1
ATOM 1417 C C . ILE A 1 179 ? -0.633 10.948 12.157 1.00 96.56 179 ILE A C 1
ATOM 1419 O O . ILE A 1 179 ? -1.406 10.785 13.097 1.00 96.56 179 ILE A O 1
ATOM 1423 N N . LEU A 1 180 ? 0.457 10.192 12.007 1.00 97.81 180 LEU A N 1
ATOM 1424 C CA . LEU A 1 180 ? 0.790 9.085 12.908 1.00 97.81 180 LEU A CA 1
ATOM 1425 C C . LEU A 1 180 ? 1.038 9.560 14.353 1.00 97.81 180 LEU A C 1
ATOM 1427 O O . LEU A 1 180 ? 0.575 8.928 15.299 1.00 97.81 180 LEU A O 1
ATOM 1431 N N . SER A 1 181 ? 1.707 10.701 14.538 1.00 97.56 181 SER A N 1
ATOM 1432 C CA . SER A 1 181 ? 1.957 11.302 15.855 1.00 97.56 181 SER A CA 1
ATOM 1433 C C . SER A 1 181 ? 0.682 11.819 16.525 1.00 97.56 181 SER A C 1
ATOM 1435 O O . SER A 1 181 ? 0.546 11.751 17.745 1.00 97.56 181 SER A O 1
ATOM 1437 N N . GLU A 1 182 ? -0.264 12.356 15.756 1.00 95.69 182 GLU A N 1
ATOM 1438 C CA . GLU A 1 182 ? -1.585 12.731 16.266 1.00 95.69 182 GLU A CA 1
ATOM 1439 C C . GLU A 1 182 ? -2.378 11.491 16.678 1.00 95.69 182 GLU A C 1
ATOM 1441 O O . GLU A 1 182 ? -2.985 11.480 17.750 1.00 95.69 182 GLU A O 1
ATOM 1446 N N . MET A 1 183 ? -2.311 10.420 15.879 1.00 94.62 183 MET A N 1
ATOM 1447 C CA . MET A 1 183 ? -2.920 9.140 16.222 1.00 94.62 183 MET A CA 1
ATOM 1448 C C . MET A 1 183 ? -2.343 8.581 17.523 1.00 94.62 183 MET A C 1
ATOM 1450 O O . MET A 1 183 ? -3.119 8.297 18.425 1.00 94.62 183 MET A O 1
ATOM 1454 N N . SER A 1 184 ? -1.019 8.484 17.684 1.00 95.38 184 SER A N 1
ATOM 1455 C CA . SER A 1 184 ? -0.401 7.869 18.875 1.00 95.38 184 SER A CA 1
ATOM 1456 C C . SER A 1 184 ? -0.741 8.566 20.199 1.00 95.38 184 SER A C 1
ATOM 1458 O O . SER A 1 184 ? -0.653 7.953 21.261 1.00 95.38 184 SER A O 1
ATOM 1460 N N . LYS A 1 185 ? -1.179 9.829 20.154 1.00 95.25 185 LYS A N 1
ATOM 1461 C CA . LYS A 1 185 ? -1.618 10.601 21.328 1.00 95.25 185 LYS A CA 1
ATOM 1462 C C . LYS A 1 185 ? -3.060 10.318 21.746 1.00 95.25 185 LYS A C 1
ATOM 1464 O O . LYS A 1 185 ? -3.477 10.768 22.818 1.00 95.25 185 LYS A O 1
ATOM 1469 N N . ARG A 1 186 ? -3.850 9.628 20.921 1.00 93.06 186 ARG A N 1
ATOM 1470 C CA . ARG A 1 186 ? -5.247 9.350 21.250 1.00 93.06 186 ARG A CA 1
ATOM 1471 C C . ARG A 1 186 ? -5.340 8.318 22.373 1.00 93.06 186 ARG A C 1
ATOM 1473 O O . ARG A 1 186 ? -4.820 7.212 22.268 1.00 93.06 186 ARG A O 1
ATOM 1480 N N . LYS A 1 187 ? -6.053 8.675 23.441 1.00 92.12 187 LYS A N 1
ATOM 1481 C CA . LYS A 1 187 ? -6.209 7.837 24.644 1.00 92.12 187 LYS A CA 1
ATOM 1482 C C . LYS A 1 187 ? -7.186 6.671 24.463 1.00 92.12 187 LYS A C 1
ATOM 1484 O O . LYS A 1 187 ? -7.211 5.777 25.297 1.00 92.12 187 LYS A O 1
ATOM 1489 N N . ASP A 1 188 ? -8.000 6.704 23.412 1.00 90.88 188 ASP A N 1
ATOM 1490 C CA . ASP A 1 188 ? -9.015 5.695 23.100 1.00 90.88 188 ASP A CA 1
ATOM 1491 C C . ASP A 1 188 ? -8.496 4.567 22.190 1.00 90.88 188 ASP A C 1
ATOM 1493 O O . ASP A 1 188 ? -9.228 3.621 21.900 1.00 90.88 188 ASP A O 1
ATOM 1497 N N . LEU A 1 189 ? -7.238 4.638 21.738 1.00 89.06 189 LEU A N 1
ATOM 1498 C CA . LEU A 1 189 ? -6.626 3.581 20.937 1.00 89.06 189 LEU A CA 1
ATOM 1499 C C . LEU A 1 189 ? -6.276 2.365 21.795 1.00 89.06 189 LEU A C 1
ATOM 1501 O O . LEU A 1 189 ? -5.694 2.472 22.874 1.00 89.06 189 LEU A O 1
ATOM 1505 N N . ARG A 1 190 ? -6.567 1.180 21.259 1.00 92.06 190 ARG A N 1
ATOM 1506 C CA . ARG A 1 190 ? -6.118 -0.085 21.845 1.00 92.06 190 ARG A CA 1
ATOM 1507 C C . ARG A 1 190 ? -4.590 -0.198 21.763 1.00 92.06 190 ARG A C 1
ATOM 1509 O O . ARG A 1 190 ? -3.967 0.328 20.840 1.00 92.06 190 ARG A O 1
ATOM 1516 N N . LYS A 1 191 ? -3.974 -0.926 22.698 1.00 94.12 191 LYS A N 1
ATOM 1517 C CA . LYS A 1 191 ? -2.507 -1.069 22.779 1.00 94.12 191 LYS A CA 1
ATOM 1518 C C . LYS A 1 191 ? -1.879 -1.578 21.474 1.00 94.12 191 LYS A C 1
ATOM 1520 O O . LYS A 1 191 ? -0.903 -1.023 20.993 1.00 94.12 191 LYS A O 1
ATOM 1525 N N . ASP A 1 192 ? -2.467 -2.610 20.888 1.00 92.69 192 ASP A N 1
ATOM 1526 C CA . ASP A 1 192 ? -2.022 -3.229 19.637 1.00 92.69 192 ASP A CA 1
ATOM 1527 C C . ASP A 1 192 ? -2.114 -2.293 18.417 1.00 92.69 192 ASP A C 1
ATOM 1529 O O . ASP A 1 192 ? -1.452 -2.524 17.405 1.00 92.69 192 ASP A O 1
ATOM 1533 N N . TRP A 1 193 ? -2.931 -1.241 18.488 1.00 93.88 193 TRP A N 1
ATOM 1534 C CA . TRP A 1 193 ? -2.940 -0.165 17.498 1.00 93.88 193 TRP A CA 1
ATOM 1535 C C . TRP A 1 193 ? -1.825 0.845 17.738 1.00 93.88 193 TRP A C 1
ATOM 1537 O O . TRP A 1 193 ? -1.203 1.291 16.779 1.00 93.88 193 TRP A O 1
ATOM 1547 N N . ILE A 1 194 ? -1.564 1.189 19.000 1.00 95.00 194 ILE A N 1
ATOM 1548 C CA . ILE A 1 194 ? -0.452 2.069 19.378 1.00 95.00 194 ILE A CA 1
ATOM 1549 C C . ILE A 1 194 ? 0.874 1.455 18.920 1.00 95.00 194 ILE A C 1
ATOM 1551 O O . ILE A 1 194 ? 1.671 2.149 18.296 1.00 95.00 194 ILE A O 1
ATOM 1555 N N . ASP A 1 195 ? 1.067 0.152 19.146 1.00 96.31 195 ASP A N 1
ATOM 1556 C CA . ASP A 1 195 ? 2.254 -0.580 18.691 1.00 96.31 195 ASP A CA 1
ATOM 1557 C C . ASP A 1 195 ? 2.410 -0.466 17.154 1.00 96.31 195 ASP A C 1
ATOM 1559 O O . ASP A 1 195 ? 3.451 -0.029 16.667 1.00 96.31 195 ASP A O 1
ATOM 1563 N N . ASN A 1 196 ? 1.334 -0.700 16.386 1.00 97.00 196 ASN A N 1
ATOM 1564 C CA . ASN A 1 196 ? 1.341 -0.557 14.922 1.00 97.00 196 ASN A CA 1
ATOM 1565 C C . ASN A 1 196 ? 1.631 0.883 14.444 1.00 97.00 196 ASN A C 1
ATOM 1567 O O . ASN A 1 196 ? 2.310 1.079 13.436 1.00 97.00 196 ASN A O 1
ATOM 1571 N N . VAL A 1 197 ? 1.116 1.900 15.144 1.00 97.62 197 VAL A N 1
ATOM 1572 C CA . VAL A 1 197 ? 1.395 3.314 14.837 1.00 97.62 197 VAL A CA 1
ATOM 1573 C C . VAL A 1 197 ? 2.858 3.650 15.121 1.00 97.62 197 VAL A C 1
ATOM 1575 O O . VAL A 1 197 ? 3.495 4.302 14.296 1.00 97.62 197 VAL A O 1
ATOM 1578 N N . ASN A 1 198 ? 3.410 3.183 16.241 1.00 98.06 198 ASN A N 1
ATOM 1579 C CA . ASN A 1 198 ? 4.809 3.408 16.601 1.00 98.06 198 ASN A CA 1
ATOM 1580 C C . ASN A 1 198 ? 5.765 2.746 15.598 1.00 98.06 198 ASN A C 1
ATOM 1582 O O . ASN A 1 198 ? 6.736 3.376 15.173 1.00 98.06 198 ASN A O 1
ATOM 1586 N N . ASP A 1 199 ? 5.456 1.525 15.157 1.00 98.31 199 ASP A N 1
ATOM 1587 C CA . ASP A 1 199 ? 6.213 0.842 14.104 1.00 98.31 199 ASP A CA 1
ATOM 1588 C C . ASP A 1 199 ? 6.193 1.644 12.796 1.00 98.31 199 ASP A C 1
ATOM 1590 O O . ASP A 1 199 ? 7.241 1.870 12.186 1.00 98.31 199 ASP A O 1
ATOM 1594 N N . ALA A 1 200 ? 5.023 2.155 12.397 1.00 98.56 200 ALA A N 1
ATOM 1595 C CA . ALA A 1 200 ? 4.891 2.996 11.210 1.00 98.56 200 ALA A CA 1
ATOM 1596 C C . ALA A 1 200 ? 5.634 4.338 11.347 1.00 98.56 200 ALA A C 1
ATOM 1598 O O . ALA A 1 200 ? 6.239 4.798 10.379 1.00 98.56 200 ALA A O 1
ATOM 1599 N N . MET A 1 201 ? 5.645 4.960 12.532 1.00 98.69 201 MET A N 1
ATOM 1600 C CA . MET A 1 201 ? 6.444 6.166 12.798 1.00 98.69 201 MET A CA 1
ATOM 1601 C C . MET A 1 201 ? 7.943 5.879 12.663 1.00 98.69 201 MET A C 1
ATOM 1603 O O . MET A 1 201 ? 8.643 6.620 11.972 1.00 98.69 201 MET A O 1
ATOM 1607 N N . SER A 1 202 ? 8.423 4.777 13.252 1.00 98.44 202 SER A N 1
ATOM 1608 C CA . SER A 1 202 ? 9.820 4.344 13.126 1.00 98.44 202 SER A CA 1
ATOM 1609 C C . SER A 1 202 ? 10.191 4.062 11.669 1.00 98.44 202 SER A C 1
ATOM 1611 O O . SER A 1 202 ? 11.258 4.470 11.202 1.00 98.44 202 SER A O 1
ATOM 1613 N N . LEU A 1 203 ? 9.306 3.395 10.921 1.00 98.44 203 LEU A N 1
ATOM 1614 C CA . LEU A 1 203 ? 9.493 3.149 9.495 1.00 98.44 203 LEU A CA 1
ATOM 1615 C C . LEU A 1 203 ? 9.559 4.461 8.706 1.00 98.44 203 LEU A C 1
ATOM 1617 O O . LEU A 1 203 ? 10.462 4.620 7.888 1.00 98.44 203 LEU A O 1
ATOM 1621 N N . ASN A 1 204 ? 8.671 5.418 8.986 1.00 98.62 204 ASN A N 1
ATOM 1622 C CA . ASN A 1 204 ? 8.663 6.728 8.334 1.00 98.62 204 ASN A CA 1
ATOM 1623 C C . ASN A 1 204 ? 9.989 7.468 8.518 1.00 98.62 204 ASN A C 1
ATOM 1625 O O . ASN A 1 204 ? 10.578 7.933 7.541 1.00 98.62 204 ASN A O 1
ATOM 1629 N N . GLU A 1 205 ? 10.501 7.518 9.747 1.00 98.44 205 GLU A N 1
ATOM 1630 C CA . GLU A 1 205 ? 11.789 8.148 10.048 1.00 98.44 205 GLU A CA 1
ATOM 1631 C C . GLU A 1 205 ? 12.944 7.452 9.329 1.00 98.44 205 GLU A C 1
ATOM 1633 O O . GLU A 1 205 ? 13.784 8.123 8.724 1.00 98.44 205 GLU A O 1
ATOM 1638 N N . LYS A 1 206 ? 12.965 6.113 9.325 1.00 97.94 206 LYS A N 1
ATOM 1639 C CA . LYS A 1 206 ? 13.972 5.338 8.590 1.00 97.94 206 LYS A CA 1
ATOM 1640 C C . LYS A 1 206 ? 13.905 5.636 7.096 1.00 97.94 206 LYS A C 1
ATOM 1642 O O . LYS A 1 206 ? 14.946 5.877 6.489 1.00 97.94 206 LYS A O 1
ATOM 1647 N N . VAL A 1 207 ? 12.714 5.637 6.493 1.00 97.00 207 VAL A N 1
ATOM 1648 C CA . VAL A 1 207 ? 12.547 5.921 5.059 1.00 97.00 207 VAL A CA 1
ATOM 1649 C C . VAL A 1 207 ? 13.009 7.338 4.740 1.00 97.00 207 VAL A C 1
ATOM 1651 O O . VAL A 1 207 ? 13.722 7.535 3.758 1.00 97.00 207 VAL A O 1
ATOM 1654 N N . LYS A 1 208 ? 12.664 8.316 5.581 1.00 96.56 208 LYS A N 1
ATOM 1655 C CA . LYS A 1 208 ? 13.112 9.704 5.438 1.00 96.56 208 LYS A CA 1
ATOM 1656 C C . LYS A 1 208 ? 14.635 9.838 5.541 1.00 96.56 208 LYS A C 1
ATOM 1658 O O . LYS A 1 208 ? 15.226 10.604 4.789 1.00 96.56 208 LYS A O 1
ATOM 1663 N N . MET A 1 209 ? 15.265 9.116 6.469 1.00 96.50 209 MET A N 1
ATOM 1664 C CA . MET A 1 209 ? 16.703 9.206 6.742 1.00 96.50 209 MET A CA 1
ATOM 1665 C C . MET A 1 209 ? 17.558 8.463 5.711 1.00 96.50 209 MET A C 1
ATOM 1667 O O . MET A 1 209 ? 18.609 8.954 5.309 1.00 96.50 209 MET A O 1
ATOM 1671 N N . TYR A 1 210 ? 17.131 7.269 5.304 1.00 95.25 210 TYR A N 1
ATOM 1672 C CA . TYR A 1 210 ? 17.938 6.352 4.496 1.00 95.25 210 TYR A CA 1
ATOM 1673 C C . TYR A 1 210 ? 17.471 6.240 3.042 1.00 95.25 210 TYR A C 1
ATOM 1675 O O . TYR A 1 210 ? 18.218 5.742 2.200 1.00 95.25 210 TYR A O 1
ATOM 1683 N N . GLY A 1 211 ? 16.253 6.693 2.743 1.00 93.44 211 GLY A N 1
ATOM 1684 C CA . GLY A 1 211 ? 15.580 6.468 1.470 1.00 93.44 211 GLY A CA 1
ATOM 1685 C C . GLY A 1 211 ? 14.994 5.057 1.355 1.00 93.44 211 GLY A C 1
ATOM 1686 O O . GLY A 1 211 ? 15.515 4.091 1.915 1.00 93.44 211 GLY A O 1
ATOM 1687 N N . ALA A 1 212 ? 13.917 4.916 0.573 1.00 91.75 212 ALA A N 1
ATOM 1688 C CA . ALA A 1 212 ? 13.280 3.615 0.334 1.00 91.75 212 ALA A CA 1
ATOM 1689 C C . ALA A 1 212 ? 14.236 2.595 -0.296 1.00 91.75 212 ALA A C 1
ATOM 1691 O O . ALA A 1 212 ? 14.233 1.437 0.102 1.00 91.75 212 ALA A O 1
ATOM 1692 N N . ARG A 1 213 ? 15.102 3.027 -1.221 1.00 91.25 213 ARG A N 1
ATOM 1693 C CA . ARG A 1 213 ? 16.072 2.142 -1.878 1.00 91.25 213 ARG A CA 1
ATOM 1694 C C . ARG A 1 213 ? 16.942 1.379 -0.878 1.00 91.25 213 ARG A C 1
ATOM 1696 O O . ARG A 1 213 ? 17.052 0.168 -0.970 1.00 91.25 213 ARG A O 1
ATOM 1703 N N . LYS A 1 214 ? 17.496 2.064 0.123 1.00 91.62 214 LYS A N 1
ATOM 1704 C CA . LYS A 1 214 ? 18.358 1.429 1.128 1.00 91.62 214 LYS A CA 1
ATOM 1705 C C . LYS A 1 214 ? 17.600 0.467 2.050 1.00 91.62 214 LYS A C 1
ATOM 1707 O O . LYS A 1 214 ? 18.193 -0.470 2.574 1.00 91.62 214 LYS A O 1
ATOM 1712 N N . LEU A 1 215 ? 16.311 0.712 2.280 1.00 91.00 215 LEU A N 1
ATOM 1713 C CA . LEU A 1 215 ? 15.498 -0.097 3.190 1.00 91.00 215 LEU A CA 1
ATOM 1714 C C . LEU A 1 215 ? 14.852 -1.304 2.517 1.00 91.00 215 LEU A C 1
ATOM 1716 O O . LEU A 1 215 ? 14.790 -2.365 3.130 1.00 91.00 215 LEU A O 1
ATOM 1720 N N . PHE A 1 216 ? 14.381 -1.137 1.283 1.00 89.88 216 PHE A N 1
ATOM 1721 C CA . PHE A 1 216 ? 13.607 -2.146 0.557 1.00 89.88 216 PHE A CA 1
ATOM 1722 C C . PHE A 1 216 ? 14.399 -2.815 -0.572 1.00 89.88 216 PHE A C 1
ATOM 1724 O O . PHE A 1 216 ? 14.041 -3.903 -1.001 1.00 89.88 216 PHE A O 1
ATOM 1731 N N . GLY A 1 217 ? 15.483 -2.198 -1.045 1.00 80.31 217 GLY A N 1
ATOM 1732 C CA . GLY A 1 217 ? 16.318 -2.694 -2.142 1.00 80.31 217 GLY A CA 1
ATOM 1733 C C . GLY A 1 217 ? 17.537 -3.489 -1.708 1.00 80.31 217 GLY A C 1
ATOM 1734 O O . GLY A 1 217 ? 18.521 -3.459 -2.432 1.00 80.31 217 GLY A O 1
ATOM 1735 N N . LYS A 1 218 ? 17.522 -4.150 -0.540 1.00 67.62 218 LYS A N 1
ATOM 1736 C CA . LYS A 1 218 ? 18.699 -4.891 -0.060 1.00 67.62 218 LYS A CA 1
ATOM 1737 C C . LYS A 1 218 ? 19.243 -5.831 -1.144 1.00 67.62 218 LYS A C 1
ATOM 1739 O O . LYS A 1 218 ? 18.554 -6.761 -1.553 1.00 67.62 218 LYS A O 1
ATOM 1744 N N . GLU A 1 219 ? 20.498 -5.589 -1.522 1.00 44.31 219 GLU A N 1
ATOM 1745 C CA . GLU A 1 219 ? 21.427 -6.626 -1.962 1.00 44.31 219 GLU A CA 1
ATOM 1746 C C . GLU A 1 219 ? 21.457 -7.676 -0.840 1.00 44.31 219 GLU A C 1
ATOM 1748 O O . GLU A 1 219 ? 21.850 -7.368 0.291 1.00 44.31 219 GLU A O 1
ATOM 1753 N N . ILE A 1 220 ? 20.896 -8.855 -1.115 1.00 38.47 220 ILE A N 1
ATOM 1754 C CA . ILE A 1 220 ? 21.083 -10.053 -0.288 1.00 38.47 220 ILE A CA 1
ATOM 1755 C C . ILE A 1 220 ? 22.410 -10.676 -0.702 1.00 38.47 220 ILE A C 1
ATOM 1757 O O . ILE A 1 220 ? 22.618 -10.798 -1.931 1.00 38.47 220 ILE A O 1
#

Secondary structure (DSSP, 8-state):
----SHHHHHHHHTTS-----PPPPSS-HHHHHTS--TT-S-HHHHHHT-GGGHHHHHHHHT-GGGGGGHHHHHHHHHHHT-GGGHHHHHHHHHT-EEEPPHHHHHHHHHHHHHHHHHHHTT-HHHHHHHHHHT-TTTHHHH--EEEBTTB-HHHHHHHHHHHHHHHHHHT--HHHHHHHHHHHT-TTS-HHHHHHHHHHHHHHHHHHHHHHHHHH----

Solvent-accessible surface area (backbone atoms only — not comparable to full-atom values): 11841 Å² total; per-residue (Å²): 140,83,80,74,68,72,66,58,56,63,61,54,58,70,64,69,70,79,70,71,68,83,64,71,55,92,62,54,72,66,63,60,34,68,53,90,55,97,86,52,76,60,36,60,60,37,37,49,57,38,73,82,42,45,66,59,42,53,55,45,65,73,34,76,93,37,39,88,28,27,36,41,36,34,42,36,49,9,54,43,20,47,59,83,48,45,61,59,50,50,49,56,57,56,71,42,59,45,80,47,53,74,40,54,51,48,18,47,52,33,35,30,44,15,32,7,33,16,21,47,66,63,29,60,64,32,46,51,48,31,55,52,47,52,39,80,76,47,52,76,76,65,63,70,54,44,31,45,93,85,31,39,68,69,54,32,52,51,56,50,19,52,34,13,42,42,8,36,6,58,20,27,40,72,68,38,44,50,54,42,55,57,55,64,67,46,86,85,60,53,69,78,52,45,54,51,38,49,51,14,44,53,42,15,52,48,24,56,73,60,35,58,60,68,73,60,34,65,86,126

Sequence (220 aa):
MKVNILLFMVVFMSYLNLHGQPSRPEVDLKTFVTREYIHGLPYDEAKLYGVTAVPALLLMLNNPDFERFWGNIVAAIGYIGNPSATKPLLEFIQSQEGEISVDRFRAVLSAFQALGHIAQSGDRLALTELANYNNLNSWKEKKLAFSYGIYKREALSEVLSRQAIQGLGISGRPEAYRILSEMSKRKDLRKDWIDNVNDAMSLNEKVKMYGARKLFGKEI

Foldseek 3Di:
DDDPPPVVVVVVVVVVPVPPDLDAQPDDPVVQLPDDDPQARQLSSLLNVAPVCLVVLLVLCPDPVCLLRLLSSLLSLLSNLALVCQVSLVCLLLVDAEEDDPSSVNNNLSNLLSLLSNVLVVNPSSLVVLLCLLDLVSVVVSPRHYAYDVQDDSNVSVSSNLSSLLSLLSSLDPVSLVSLVVVLPDPPDDPVVNVSSVVSNVSSPCCVVPNPCVVRNDPD

Nearest PDB structures (foldseek):
  8usb-assembly1_U  TM=5.186E-01  e=1.592E+00  Homo sapiens
  7sqc-assembly1_P1  TM=3.535E-01  e=1.999E+00  Chlamydomonas reinhardtii
  7wtx-assembly1_K  TM=4.210E-01  e=9.400E+00  Homo sapiens
  7wtu-assembly1_K  TM=2.706E-01  e=8.981E+00  Homo sapiens

Radius of gyration: 21.17 Å; Cα contacts (8 Å, |Δi|>4): 291; chains: 1; bounding box: 84×32×46 Å